Protein AF-A0A2S9FEX6-F1 (afdb_monomer_lite)

Secondary structure (DSSP, 8-state):
-GGGS-EEEEEGGGG-STT-EEEEEETTEEEEEEE-TTS-EEEEES--TTT---S--SEES----EE-TTT--EE-TTS-EEE-TTGGGGSS--GGG----EEEEEEETTEEEEES-TTPPPHHHHHTTHHHHTGGG-GGG-----------SS-HHHHHHHHT-STTHHHH-HHHHTTB-SSS--EEE-SS-EEE---BSS--TT-SSPPPHHHHHHHHHHHHGGGGTPPTTPPP-TTTS-TT--HHHHHHHHHHHHHHTTT--

Structure (mmCIF, N/CA/C/O backbone):
data_AF-A0A2S9FEX6-F1
#
_entry.id   AF-A0A2S9FEX6-F1
#
loop_
_atom_site.group_PDB
_atom_site.id
_atom_site.type_symbol
_atom_site.label_atom_id
_atom_site.label_alt_id
_atom_site.label_comp_id
_atom_site.label_asym_id
_atom_site.label_entity_id
_atom_site.label_seq_id
_atom_site.pdbx_PDB_ins_code
_atom_site.Cartn_x
_atom_site.Cartn_y
_atom_site.Cartn_z
_atom_site.occupancy
_atom_site.B_iso_or_equiv
_atom_site.auth_seq_id
_atom_site.auth_comp_id
_atom_site.auth_asym_id
_atom_site.auth_atom_id
_atom_site.pdbx_PDB_model_num
ATOM 1 N N . MET A 1 1 ? -17.720 -0.597 -5.257 1.00 88.81 1 MET A N 1
ATOM 2 C CA . MET A 1 1 ? -16.650 -1.585 -5.486 1.00 88.81 1 MET A CA 1
ATOM 3 C C . MET A 1 1 ? -15.722 -1.603 -4.282 1.00 88.81 1 MET A C 1
ATOM 5 O O . MET A 1 1 ? -15.792 -2.573 -3.550 1.00 88.81 1 MET A O 1
ATOM 9 N N . TRP A 1 2 ? -15.035 -0.496 -3.988 1.00 93.81 2 TRP A N 1
ATOM 10 C CA . TRP A 1 2 ? -14.064 -0.323 -2.894 1.00 93.81 2 TRP A CA 1
ATOM 11 C C . TRP A 1 2 ? -14.289 -1.090 -1.583 1.00 93.81 2 TRP A C 1
ATOM 13 O O . TRP A 1 2 ? -13.379 -1.792 -1.168 1.00 93.81 2 TRP A O 1
ATOM 23 N N . PRO A 1 3 ? -15.464 -1.058 -0.926 1.00 95.38 3 PRO A N 1
ATOM 24 C CA . PRO A 1 3 ? -15.625 -1.779 0.337 1.00 95.38 3 PRO A CA 1
ATOM 25 C C . PRO A 1 3 ? -15.621 -3.313 0.209 1.00 95.38 3 PRO A C 1
ATOM 27 O O . PRO A 1 3 ? -15.727 -3.972 1.229 1.00 95.38 3 PRO A O 1
ATOM 30 N N . ARG A 1 4 ? -15.572 -3.879 -1.004 1.00 96.19 4 ARG A N 1
ATOM 31 C CA . ARG A 1 4 ? -15.679 -5.326 -1.267 1.00 96.19 4 ARG A CA 1
ATOM 32 C C . ARG A 1 4 ? -14.505 -5.897 -2.064 1.00 96.19 4 ARG A C 1
ATOM 34 O O . ARG A 1 4 ? -14.630 -6.974 -2.635 1.00 96.19 4 ARG A O 1
ATOM 41 N N . VAL A 1 5 ? -13.398 -5.168 -2.165 1.00 96.75 5 VAL A N 1
ATOM 42 C CA . VAL A 1 5 ? -12.172 -5.638 -2.824 1.00 96.75 5 VAL A CA 1
ATOM 43 C C . VAL A 1 5 ? -10.987 -5.405 -1.899 1.00 96.75 5 VAL A C 1
ATOM 45 O O . VAL A 1 5 ? -10.999 -4.459 -1.106 1.00 96.75 5 VAL A O 1
ATOM 48 N N . TRP A 1 6 ? -9.976 -6.264 -1.997 1.00 98.25 6 TRP A N 1
ATOM 49 C CA . TRP A 1 6 ? -8.726 -6.061 -1.277 1.00 98.25 6 TRP A CA 1
ATOM 50 C C . TRP A 1 6 ? -7.994 -4.847 -1.848 1.00 98.25 6 TRP A C 1
ATOM 52 O O . TRP A 1 6 ? -7.834 -4.714 -3.060 1.00 98.25 6 TRP A O 1
ATOM 62 N N . GLN A 1 7 ? -7.580 -3.942 -0.967 1.00 97.56 7 GLN A N 1
ATOM 63 C CA . GLN A 1 7 ? -6.891 -2.705 -1.326 1.00 97.56 7 GLN A CA 1
ATOM 64 C C . GLN A 1 7 ? -5.587 -2.606 -0.549 1.00 97.56 7 GLN A C 1
ATOM 66 O O . GLN A 1 7 ? -5.591 -2.813 0.664 1.00 97.56 7 GLN A O 1
ATOM 71 N N . VAL A 1 8 ? -4.496 -2.247 -1.228 1.00 97.06 8 VAL A N 1
ATOM 72 C CA . VAL A 1 8 ? -3.230 -1.912 -0.566 1.00 97.06 8 VAL A CA 1
ATOM 73 C C . VAL A 1 8 ? -3.446 -0.652 0.271 1.00 97.06 8 VAL A C 1
ATOM 75 O O . VAL A 1 8 ? -3.777 0.407 -0.263 1.00 97.06 8 VAL A O 1
ATOM 78 N N . ALA A 1 9 ? -3.291 -0.781 1.586 1.00 97.19 9 ALA A N 1
ATOM 79 C CA . ALA A 1 9 ? -3.472 0.303 2.540 1.00 97.19 9 ALA A CA 1
ATOM 80 C C . ALA A 1 9 ? -2.164 1.047 2.814 1.00 97.19 9 ALA A C 1
ATOM 82 O O . ALA A 1 9 ? -2.121 2.274 2.769 1.00 97.19 9 ALA A O 1
ATOM 83 N N . CYS A 1 10 ? -1.111 0.291 3.115 1.00 96.44 10 CYS A N 1
ATOM 84 C CA . CYS A 1 10 ? 0.219 0.786 3.444 1.00 96.44 10 CYS A CA 1
ATOM 85 C C . CYS A 1 10 ? 1.240 -0.354 3.312 1.00 96.44 10 CYS A C 1
ATOM 87 O O . CYS A 1 10 ? 0.911 -1.456 2.866 1.00 96.44 10 CYS A O 1
ATOM 89 N N . THR A 1 11 ? 2.485 -0.101 3.713 1.00 96.12 11 THR A N 1
ATOM 90 C CA . THR A 1 11 ? 3.475 -1.166 3.915 1.00 96.12 11 THR A CA 1
ATOM 91 C C . THR A 1 11 ? 3.573 -1.551 5.385 1.00 96.12 11 THR A C 1
ATOM 93 O O . THR A 1 11 ? 3.238 -0.757 6.265 1.00 96.12 11 THR A O 1
ATOM 96 N N . VAL A 1 12 ? 4.106 -2.740 5.667 1.00 96.25 12 VAL A N 1
ATOM 97 C CA . VAL A 1 12 ? 4.362 -3.204 7.041 1.00 96.25 12 VAL A CA 1
ATOM 98 C C . VAL A 1 12 ? 5.275 -2.257 7.830 1.00 96.25 12 VAL A C 1
ATOM 100 O O . VAL A 1 12 ? 5.179 -2.221 9.050 1.00 96.25 12 VAL A O 1
ATOM 103 N N . ASP A 1 13 ? 6.102 -1.451 7.152 1.00 93.94 13 ASP A N 1
ATOM 104 C CA . ASP A 1 13 ? 6.970 -0.442 7.780 1.00 93.94 13 ASP A CA 1
ATOM 105 C C . ASP A 1 13 ? 6.170 0.649 8.510 1.00 93.94 13 ASP A C 1
ATOM 107 O O . ASP A 1 13 ? 6.647 1.218 9.484 1.00 93.94 13 ASP A O 1
ATOM 111 N N . HIS A 1 14 ? 4.940 0.927 8.066 1.00 95.31 14 HIS A N 1
ATOM 112 C CA . HIS A 1 14 ? 4.065 1.920 8.695 1.00 95.31 14 HIS A CA 1
ATOM 113 C C . HIS A 1 14 ? 3.418 1.416 9.996 1.00 95.31 14 HIS A C 1
ATOM 115 O O . HIS A 1 14 ? 2.823 2.205 10.726 1.00 95.31 14 HIS A O 1
ATOM 121 N N . VAL A 1 15 ? 3.466 0.103 10.243 1.00 97.06 15 VAL A N 1
ATOM 122 C CA . VAL A 1 15 ? 2.789 -0.599 11.347 1.00 97.06 15 VAL A CA 1
ATOM 123 C C . VAL A 1 15 ? 3.690 -1.694 11.929 1.00 97.06 15 VAL A C 1
ATOM 125 O O . VAL A 1 15 ? 3.240 -2.823 12.173 1.00 97.06 15 VAL A O 1
ATOM 128 N N . ALA A 1 16 ? 4.976 -1.367 12.079 1.00 96.25 16 ALA A N 1
ATOM 129 C CA . ALA A 1 16 ? 6.029 -2.306 12.441 1.00 96.25 16 ALA A CA 1
ATOM 130 C C . ALA A 1 16 ? 5.995 -2.652 13.935 1.00 96.25 16 ALA A C 1
ATOM 132 O O . ALA A 1 16 ? 6.044 -3.829 14.292 1.00 96.25 16 ALA A O 1
ATOM 133 N N . GLU A 1 17 ? 5.844 -1.643 14.793 1.00 98.12 17 GLU A N 1
ATOM 134 C CA . GLU A 1 17 ? 5.915 -1.782 16.245 1.00 98.12 17 GLU A CA 1
ATOM 135 C C . GLU A 1 17 ? 4.537 -1.631 16.906 1.00 98.12 17 GLU A C 1
ATOM 137 O O . GLU A 1 17 ? 3.662 -0.934 16.386 1.00 98.12 17 GLU A O 1
ATOM 142 N N . PRO A 1 18 ? 4.301 -2.254 18.075 1.00 98.44 18 PRO A N 1
ATOM 143 C CA . PRO A 1 18 ? 3.080 -2.049 18.847 1.00 98.44 18 PRO A CA 1
ATOM 144 C C . PRO A 1 18 ? 2.708 -0.577 19.056 1.00 98.44 18 PRO A C 1
ATOM 146 O O . PRO A 1 18 ? 3.510 0.236 19.522 1.00 98.44 18 PRO A O 1
ATOM 149 N N . GLY A 1 19 ? 1.455 -0.243 18.745 1.00 98.12 19 GLY A N 1
ATOM 150 C CA . GLY A 1 19 ? 0.933 1.120 18.798 1.00 98.12 19 GLY A CA 1
ATOM 151 C C . GLY A 1 19 ? 1.192 1.954 17.541 1.00 98.12 19 GLY A C 1
ATOM 152 O O . GLY A 1 19 ? 0.674 3.073 17.453 1.00 98.12 19 GLY A O 1
ATOM 153 N N . ASP A 1 20 ? 1.952 1.447 16.570 1.00 98.44 20 ASP A N 1
ATOM 154 C CA . ASP A 1 20 ? 2.009 2.044 15.240 1.00 98.44 20 ASP A CA 1
ATOM 155 C C . ASP A 1 20 ? 0.663 1.891 14.539 1.00 98.44 20 ASP A C 1
ATOM 157 O O . ASP A 1 20 ? 0.022 0.833 14.587 1.00 98.44 20 ASP A O 1
ATOM 161 N N . HIS A 1 21 ? 0.225 2.966 13.889 1.00 98.38 21 HIS A N 1
ATOM 162 C CA . HIS A 1 21 ? -1.028 2.983 13.160 1.00 98.38 21 HIS A CA 1
ATOM 163 C C . HIS A 1 21 ? -0.965 3.822 11.893 1.00 98.38 21 HIS A C 1
ATOM 165 O O . HIS A 1 21 ? -0.215 4.794 11.784 1.00 98.38 21 HIS A O 1
ATOM 171 N N . PHE A 1 22 ? -1.842 3.461 10.965 1.00 98.19 22 PHE A N 1
ATOM 172 C CA . PHE A 1 22 ? -1.993 4.096 9.671 1.00 98.19 22 PHE A CA 1
ATOM 173 C C . PHE A 1 22 ? -3.479 4.284 9.351 1.00 98.19 22 PHE A C 1
ATOM 175 O O . PHE A 1 22 ? -4.270 3.341 9.438 1.00 98.19 22 PHE A O 1
ATOM 182 N N . GLU A 1 23 ? -3.871 5.497 8.966 1.00 98.12 23 GLU A N 1
ATOM 183 C CA . GLU A 1 23 ? -5.196 5.781 8.415 1.00 98.12 23 GLU A CA 1
ATOM 184 C C . GLU A 1 23 ? -5.200 5.564 6.897 1.00 98.12 23 GLU A C 1
ATOM 186 O O . GLU A 1 23 ? -4.659 6.364 6.135 1.00 98.12 23 GLU A O 1
ATOM 191 N N . TYR A 1 24 ? -5.894 4.523 6.443 1.00 97.69 24 TYR A N 1
ATOM 192 C CA . TYR A 1 24 ? -6.206 4.332 5.031 1.00 97.69 24 TYR A CA 1
ATOM 193 C C . TYR A 1 24 ? -7.520 5.024 4.663 1.00 97.69 24 TYR A C 1
ATOM 195 O O . TYR A 1 24 ? -8.530 4.872 5.357 1.00 97.69 24 TYR A O 1
ATOM 203 N N . ARG A 1 25 ? -7.535 5.755 3.542 1.00 96.00 25 ARG A N 1
ATOM 204 C CA . ARG A 1 25 ? -8.723 6.461 3.042 1.00 96.00 25 ARG A CA 1
ATOM 205 C C . ARG A 1 25 ? -9.020 6.086 1.597 1.00 96.00 25 ARG A C 1
ATOM 207 O O . ARG A 1 25 ? -8.146 6.153 0.742 1.00 96.00 25 ARG A O 1
ATOM 214 N N . CYS A 1 26 ? -10.282 5.773 1.319 1.00 93.81 26 CYS A N 1
ATOM 215 C CA . CYS A 1 26 ? -10.780 5.537 -0.034 1.00 93.81 26 CYS A CA 1
ATOM 216 C C . CYS A 1 26 ? -12.165 6.172 -0.180 1.00 93.81 26 CYS A C 1
ATOM 218 O O . CYS A 1 26 ? -13.159 5.680 0.361 1.00 93.81 26 CYS A O 1
ATOM 220 N N . GLY A 1 27 ? -12.231 7.312 -0.873 1.00 91.31 27 GLY A N 1
ATOM 221 C CA . GLY A 1 27 ? -13.449 8.117 -0.960 1.00 91.31 27 GLY A CA 1
ATOM 222 C C . GLY A 1 27 ? -14.006 8.453 0.437 1.00 91.31 27 GLY A C 1
ATOM 223 O O . GLY A 1 27 ? -13.300 9.078 1.229 1.00 91.31 27 GLY A O 1
ATOM 224 N N . PRO A 1 28 ? -15.251 8.057 0.771 1.00 93.25 28 PRO A N 1
ATOM 225 C CA . PRO A 1 28 ? -15.851 8.335 2.077 1.00 93.25 28 PRO A CA 1
ATOM 226 C C . PRO A 1 28 ? -15.401 7.376 3.194 1.00 93.25 28 PRO A C 1
ATOM 228 O O . PRO A 1 28 ? -15.784 7.572 4.346 1.00 93.25 28 PRO A O 1
ATOM 231 N N . TYR A 1 29 ? -14.650 6.318 2.876 1.00 95.69 29 TYR A N 1
ATOM 232 C CA . TYR A 1 29 ? -14.249 5.298 3.842 1.00 95.69 29 TYR A CA 1
ATOM 233 C C . TYR A 1 29 ? -12.912 5.661 4.496 1.00 95.69 29 TYR A C 1
ATOM 235 O O . TYR A 1 29 ? -11.972 6.050 3.805 1.00 95.69 29 TYR A O 1
ATOM 243 N N . SER A 1 30 ? -12.829 5.495 5.819 1.00 97.81 30 SER A N 1
ATOM 244 C CA . SER A 1 30 ? -11.593 5.608 6.603 1.00 97.81 30 SER A CA 1
ATOM 245 C C . SER A 1 30 ? -11.412 4.340 7.439 1.00 97.81 30 SER A C 1
ATOM 247 O O . SER A 1 30 ? -12.323 3.925 8.166 1.00 97.81 30 SER A O 1
ATOM 249 N N . VAL A 1 31 ? -10.250 3.707 7.299 1.00 98.56 31 VAL A N 1
ATOM 250 C CA . VAL A 1 31 ? -9.855 2.477 7.987 1.00 98.56 31 VAL A CA 1
ATOM 251 C C . VAL A 1 31 ? -8.619 2.776 8.819 1.00 98.56 31 VAL A C 1
ATOM 253 O O . VAL A 1 31 ? -7.638 3.314 8.318 1.00 98.56 31 VAL A O 1
ATOM 256 N N . LEU A 1 32 ? -8.674 2.421 10.095 1.00 98.75 32 LEU A N 1
ATOM 257 C CA . LEU A 1 32 ? -7.535 2.457 10.995 1.00 98.75 32 LEU A CA 1
ATOM 258 C C . LEU A 1 32 ? -6.863 1.089 10.963 1.00 98.75 32 LEU A C 1
ATOM 260 O O . LEU A 1 32 ? -7.479 0.119 11.393 1.00 98.75 32 LEU A O 1
ATOM 264 N N . VAL A 1 33 ? -5.623 1.026 10.495 1.00 98.81 33 VAL A N 1
ATOM 265 C CA . VAL A 1 33 ? -4.747 -0.143 10.627 1.00 98.81 33 VAL A CA 1
ATOM 266 C C . VAL A 1 33 ? -3.837 0.092 11.827 1.00 98.81 33 VAL A C 1
ATOM 268 O O . VAL A 1 33 ? -3.267 1.173 11.941 1.00 98.81 33 VAL A O 1
ATOM 271 N N . VAL A 1 34 ? -3.708 -0.877 12.731 1.00 98.75 34 VAL A N 1
ATOM 272 C CA . VAL A 1 34 ? -2.933 -0.730 13.971 1.00 98.75 34 VAL A CA 1
ATOM 273 C C . VAL A 1 34 ? -2.245 -2.032 14.369 1.00 98.75 34 VAL A C 1
ATOM 275 O O . VAL A 1 34 ? -2.810 -3.120 14.229 1.00 98.75 34 VAL A O 1
ATOM 278 N N . ARG A 1 35 ? -1.022 -1.915 14.891 1.00 98.75 35 ARG A N 1
ATOM 279 C CA . ARG A 1 35 ? -0.290 -3.007 15.537 1.00 98.75 35 ARG A CA 1
ATOM 280 C C . ARG A 1 35 ? -0.667 -3.071 17.016 1.00 98.75 35 ARG A C 1
ATOM 282 O O . ARG A 1 35 ? -0.467 -2.099 17.744 1.00 98.75 35 ARG A O 1
ATOM 289 N N . GLY A 1 36 ? -1.229 -4.189 17.467 1.00 98.25 36 GLY A N 1
ATOM 290 C CA . GLY A 1 36 ? -1.574 -4.386 18.876 1.00 98.25 36 GLY A CA 1
ATOM 291 C C . GLY A 1 36 ? -0.352 -4.574 19.779 1.00 98.25 36 GLY A C 1
ATOM 292 O O . GLY A 1 36 ? 0.745 -4.860 19.304 1.00 98.25 36 GLY A O 1
ATOM 293 N N . ASP A 1 37 ? -0.560 -4.471 21.096 1.00 96.19 37 ASP A N 1
ATOM 294 C CA . ASP A 1 37 ? 0.467 -4.767 22.114 1.00 96.19 37 ASP A CA 1
ATOM 295 C C . ASP A 1 37 ? 0.948 -6.231 22.077 1.00 96.19 37 ASP A C 1
ATOM 297 O O . ASP A 1 37 ? 2.045 -6.544 22.530 1.00 96.19 37 ASP A O 1
ATOM 301 N N . ASP A 1 38 ? 0.134 -7.123 21.516 1.00 97.50 38 ASP A N 1
ATOM 302 C CA . ASP A 1 38 ? 0.442 -8.532 21.258 1.00 97.50 38 ASP A CA 1
ATOM 303 C C . ASP A 1 38 ? 1.170 -8.774 19.926 1.00 97.50 38 ASP A C 1
ATOM 305 O O . ASP A 1 38 ? 1.465 -9.916 19.581 1.00 97.50 38 ASP A O 1
ATOM 309 N N . GLY A 1 39 ? 1.460 -7.715 19.168 1.00 97.06 39 GLY A N 1
ATOM 310 C CA . GLY A 1 39 ? 2.092 -7.799 17.855 1.00 97.06 39 GLY A CA 1
ATOM 311 C C . GLY A 1 39 ? 1.138 -8.179 16.718 1.00 97.06 39 GLY A C 1
ATOM 312 O O . GLY A 1 39 ? 1.559 -8.187 15.559 1.00 97.06 39 GLY A O 1
ATOM 313 N N . GLU A 1 40 ? -0.147 -8.435 16.982 1.00 98.19 40 GLU A N 1
ATOM 314 C CA . GLU A 1 40 ? -1.110 -8.751 15.923 1.00 98.19 40 GLU A CA 1
ATOM 315 C C . GLU A 1 40 ? -1.496 -7.500 15.122 1.00 98.19 40 GLU A C 1
ATOM 317 O O . GLU A 1 40 ? -1.654 -6.402 15.668 1.00 98.19 40 GLU A O 1
ATOM 322 N N . LEU A 1 41 ? -1.665 -7.667 13.806 1.00 98.56 41 LEU A N 1
ATOM 323 C CA . LEU A 1 41 ? -2.156 -6.608 12.926 1.00 98.56 41 LEU A CA 1
ATOM 324 C C . LEU A 1 41 ? -3.674 -6.593 12.973 1.00 98.56 41 LEU A C 1
ATOM 326 O O . LEU A 1 41 ? -4.304 -7.634 12.800 1.00 98.56 41 LEU A O 1
ATOM 330 N N . ARG A 1 42 ? -4.267 -5.418 13.158 1.00 98.62 42 ARG A N 1
ATOM 331 C CA . ARG A 1 42 ? -5.721 -5.258 13.162 1.00 98.62 42 ARG A CA 1
ATOM 332 C C . ARG A 1 42 ? -6.132 -4.077 12.310 1.00 98.62 42 ARG A C 1
ATOM 334 O O . ARG A 1 42 ? -5.385 -3.110 12.176 1.00 98.62 42 ARG A O 1
ATOM 341 N N . ALA A 1 43 ? -7.341 -4.150 11.766 1.00 98.75 43 ALA A N 1
ATOM 342 C CA . ALA A 1 43 ? -7.966 -3.025 11.101 1.00 98.75 43 ALA A CA 1
ATOM 343 C C . ALA A 1 43 ? -9.399 -2.819 11.590 1.00 98.75 43 ALA A C 1
ATOM 345 O O . ALA A 1 43 ? -10.139 -3.767 11.859 1.00 98.75 43 ALA A O 1
ATOM 346 N N . PHE A 1 44 ? -9.799 -1.555 11.676 1.00 98.75 44 PHE A N 1
ATOM 347 C CA . PHE A 1 44 ? -11.133 -1.147 12.094 1.00 98.75 44 PHE A CA 1
ATOM 348 C C . PHE A 1 44 ? -11.656 -0.044 11.187 1.00 98.75 44 PHE A C 1
ATOM 350 O O . PHE A 1 44 ? -10.889 0.773 10.679 1.00 98.75 44 PHE A O 1
ATOM 357 N N . GLN A 1 45 ? -12.975 0.067 11.049 1.00 98.38 45 GLN A N 1
ATOM 358 C CA . GLN A 1 45 ? -13.549 1.322 10.575 1.00 98.38 45 GLN A CA 1
ATOM 359 C C . GLN A 1 45 ? -13.147 2.425 11.560 1.00 98.38 45 GLN A C 1
ATOM 361 O O . GLN A 1 45 ? -13.361 2.290 12.768 1.00 98.38 45 GLN A O 1
ATOM 366 N N . ASN A 1 46 ? -12.562 3.514 11.061 1.00 98.44 46 ASN A N 1
ATOM 367 C CA . ASN A 1 46 ? -12.012 4.596 11.878 1.00 98.44 46 ASN A CA 1
ATOM 368 C C . ASN A 1 46 ? -13.122 5.532 12.385 1.00 98.44 46 ASN A C 1
ATOM 370 O O . ASN A 1 46 ? 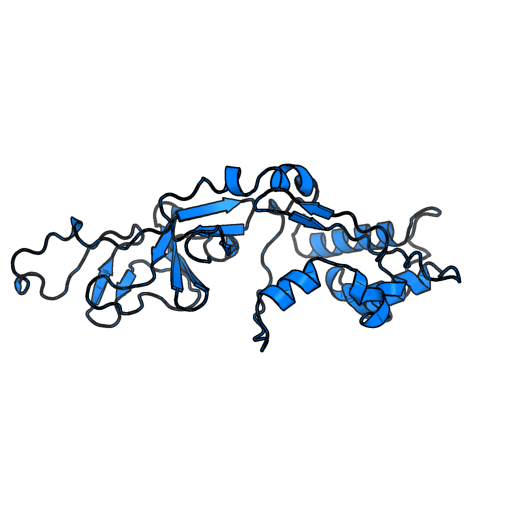-13.198 6.716 12.052 1.00 98.44 46 ASN A O 1
ATOM 374 N N . VAL A 1 47 ? -14.046 4.956 13.151 1.00 98.12 47 VAL A N 1
ATOM 375 C CA . VAL A 1 47 ? -15.301 5.580 13.546 1.00 98.12 47 VAL A CA 1
ATOM 376 C C . VAL A 1 47 ? -15.660 5.193 14.976 1.00 98.12 47 VAL A C 1
ATOM 378 O O . VAL A 1 47 ? -15.800 4.028 15.346 1.00 98.12 47 VAL A O 1
ATOM 381 N N . CYS A 1 48 ? -15.838 6.204 15.816 1.00 98.56 48 CYS A N 1
ATOM 382 C CA . CYS A 1 48 ? -16.288 6.033 17.184 1.00 98.56 48 CYS A CA 1
ATOM 383 C C . CYS A 1 48 ? -17.714 5.465 17.211 1.00 98.56 48 CYS A C 1
ATOM 385 O O . CYS A 1 48 ? -18.641 6.073 16.671 1.00 98.56 48 CYS A O 1
ATOM 387 N N . ARG A 1 49 ? -17.925 4.366 17.948 1.00 98.00 49 ARG A N 1
ATOM 388 C CA . ARG A 1 49 ? -19.246 3.720 18.086 1.00 98.00 49 ARG A CA 1
ATOM 389 C C . ARG A 1 49 ? -20.304 4.559 18.810 1.00 98.00 49 ARG A C 1
ATOM 391 O O . ARG A 1 49 ? -21.466 4.177 18.803 1.00 98.00 49 ARG A O 1
ATOM 398 N N . HIS A 1 50 ? -19.925 5.676 19.437 1.00 97.12 50 HIS A N 1
ATOM 399 C CA . HIS A 1 50 ? -20.874 6.558 20.123 1.00 97.12 50 HIS A CA 1
ATOM 400 C C . HIS A 1 50 ? -21.626 7.472 19.145 1.00 97.12 50 HIS A C 1
ATOM 402 O O . HIS A 1 50 ? -22.848 7.415 19.066 1.00 97.12 50 HIS A O 1
ATOM 408 N N . ARG A 1 51 ? -20.909 8.349 18.428 1.00 97.38 51 ARG A N 1
ATOM 409 C CA . ARG A 1 51 ? -21.504 9.359 17.524 1.00 97.38 51 ARG A CA 1
ATOM 410 C C . ARG A 1 51 ? -20.711 9.573 16.234 1.00 97.38 51 ARG A C 1
ATOM 412 O O . ARG A 1 51 ? -20.796 10.634 15.630 1.00 97.38 51 ARG A O 1
ATOM 419 N N . GLY A 1 52 ? -19.902 8.597 15.836 1.00 97.25 52 GLY A N 1
ATOM 420 C CA . GLY A 1 52 ? -19.270 8.603 14.520 1.00 97.25 52 GLY A CA 1
ATOM 421 C C . GLY A 1 52 ? -18.033 9.490 14.359 1.00 97.25 52 GLY A C 1
ATOM 422 O O . GLY A 1 52 ? -17.567 9.659 13.242 1.00 97.25 52 GLY A O 1
ATOM 423 N N . ASN A 1 53 ? -17.482 10.059 15.437 1.00 98.06 53 ASN A N 1
ATOM 424 C CA . ASN A 1 53 ? -16.241 10.836 15.346 1.00 98.06 53 ASN A CA 1
ATOM 425 C C . ASN A 1 53 ? -15.063 9.946 14.923 1.00 98.06 53 ASN A C 1
ATOM 427 O O . ASN A 1 53 ? -14.946 8.828 15.425 1.00 98.06 53 ASN A O 1
ATOM 431 N N . THR A 1 54 ? -14.163 10.462 14.092 1.00 97.69 54 THR A N 1
ATOM 432 C CA . THR A 1 54 ? -12.882 9.815 13.769 1.00 97.69 54 THR A CA 1
ATOM 433 C C . THR A 1 54 ? -12.069 9.538 15.041 1.00 97.69 54 THR A C 1
ATOM 435 O O . THR A 1 54 ? -12.113 10.331 15.990 1.00 97.69 54 THR A O 1
ATOM 438 N N . LEU A 1 55 ? -11.365 8.403 15.099 1.00 97.94 55 LEU A N 1
ATOM 439 C CA . LEU A 1 55 ? -10.544 8.029 16.259 1.00 97.94 55 LEU A CA 1
ATOM 440 C C . LEU A 1 55 ? -9.101 8.511 16.102 1.00 97.94 55 LEU A C 1
ATOM 442 O O . LEU A 1 55 ? -8.585 9.165 17.005 1.00 97.94 55 LEU A O 1
ATOM 446 N N . CYS A 1 56 ? -8.491 8.233 14.952 1.00 96.88 56 CYS A N 1
ATOM 447 C CA . CYS A 1 56 ? -7.104 8.577 14.635 1.00 96.88 56 CYS A CA 1
ATOM 448 C C . CYS A 1 56 ? -7.029 9.235 13.253 1.00 96.88 56 CYS A C 1
ATOM 450 O O . CYS A 1 56 ? -7.892 8.991 12.413 1.00 96.88 56 CYS A O 1
ATOM 452 N N . SER A 1 57 ? -6.024 10.066 12.994 1.00 95.06 57 SER A N 1
ATOM 453 C CA . SER A 1 57 ? -5.846 10.689 11.677 1.00 95.06 57 SER A CA 1
ATOM 454 C C . SER A 1 57 ? -4.401 10.595 11.221 1.00 95.06 57 SER A C 1
ATOM 456 O O . SER A 1 57 ? -3.495 10.867 12.007 1.00 95.06 57 SER A O 1
ATOM 458 N N . GLY A 1 58 ? -4.207 10.249 9.950 1.00 94.81 58 GLY A N 1
ATOM 459 C CA . GLY A 1 58 ? -2.886 10.045 9.361 1.00 94.81 58 GLY A CA 1
ATOM 460 C C . GLY A 1 58 ? -2.141 8.836 9.935 1.00 94.81 58 GLY A C 1
ATOM 461 O O . GLY A 1 58 ? -2.743 7.817 10.272 1.00 94.81 58 GLY A O 1
ATOM 462 N N . THR A 1 59 ? -0.820 8.967 10.022 1.00 95.25 59 THR A N 1
ATOM 463 C CA . THR A 1 59 ? 0.107 7.913 10.455 1.00 95.25 59 THR A CA 1
ATOM 464 C C . THR A 1 59 ? 0.873 8.389 11.676 1.00 95.25 59 THR A C 1
ATOM 466 O O . THR A 1 59 ? 1.397 9.505 11.677 1.00 95.25 59 THR A O 1
ATOM 469 N N . ALA A 1 60 ? 0.957 7.557 12.710 1.00 95.44 60 ALA A N 1
ATOM 470 C CA . ALA A 1 60 ? 1.746 7.858 13.899 1.00 95.44 60 ALA A CA 1
ATOM 471 C C . ALA A 1 60 ? 2.086 6.592 14.699 1.00 95.44 60 ALA A C 1
ATOM 473 O O . ALA A 1 60 ? 1.509 5.524 14.497 1.00 95.44 60 ALA A O 1
ATOM 474 N N . SER A 1 61 ? 3.006 6.746 15.647 1.00 96.69 61 SER A N 1
ATOM 475 C CA . SER A 1 61 ? 3.540 5.665 16.478 1.00 96.69 61 SER A CA 1
ATOM 476 C C . SER A 1 61 ? 3.165 5.808 17.949 1.00 96.69 61 SER A C 1
ATOM 478 O O . SER A 1 61 ? 2.861 6.903 18.431 1.00 96.69 61 SER A O 1
ATOM 480 N N . GLY A 1 62 ? 3.246 4.697 18.684 1.00 95.00 62 GLY A N 1
ATOM 481 C CA . GLY A 1 62 ? 3.175 4.689 20.147 1.00 95.00 62 GLY A CA 1
ATOM 482 C C . GLY A 1 62 ? 1.780 4.880 20.746 1.00 95.00 62 GLY A C 1
ATOM 483 O O . GLY A 1 62 ? 1.671 5.283 21.909 1.00 95.00 62 GLY A O 1
ATOM 484 N N . LEU A 1 63 ? 0.707 4.593 19.998 1.00 96.19 63 LEU A N 1
ATOM 485 C CA . LEU A 1 63 ? -0.627 4.503 20.592 1.00 96.19 63 LEU A CA 1
ATOM 486 C C . LEU A 1 63 ? -0.651 3.433 21.689 1.00 96.19 63 LEU A C 1
ATOM 488 O O . LEU A 1 63 ? -0.089 2.354 21.548 1.00 96.19 63 LEU A O 1
ATOM 492 N N . ARG A 1 64 ? -1.344 3.736 22.788 1.00 96.81 64 ARG A N 1
ATOM 493 C CA . ARG A 1 64 ? -1.631 2.782 23.878 1.00 96.81 64 ARG A CA 1
ATOM 494 C C . ARG A 1 64 ? -3.116 2.460 23.996 1.00 96.81 64 ARG A C 1
ATOM 496 O O . ARG A 1 64 ? -3.501 1.449 24.564 1.00 96.81 64 ARG A O 1
ATOM 503 N N . GLU A 1 65 ? -3.955 3.358 23.495 1.00 97.88 65 GLU A N 1
ATOM 504 C CA . GLU A 1 65 ? -5.404 3.238 23.505 1.00 97.88 65 GLU A CA 1
ATOM 505 C C . GLU A 1 65 ? -5.995 4.062 22.358 1.00 97.88 65 GLU A C 1
ATOM 507 O O . GLU A 1 65 ? -5.420 5.062 21.922 1.00 97.88 65 GLU A O 1
ATOM 512 N N . LEU A 1 66 ? -7.178 3.672 21.900 1.00 98.38 66 LEU A N 1
ATOM 513 C CA . LEU A 1 66 ? -7.945 4.375 20.881 1.00 98.38 66 LEU A CA 1
ATOM 514 C C . LEU A 1 66 ? -8.986 5.246 21.575 1.00 98.38 66 LEU A C 1
ATOM 516 O O . LEU A 1 66 ? -10.112 4.822 21.840 1.00 98.38 66 LEU A O 1
ATOM 520 N N . LYS A 1 67 ? -8.601 6.473 21.923 1.00 98.25 67 LYS A N 1
ATOM 521 C CA . LYS A 1 67 ? -9.464 7.414 22.643 1.00 98.25 67 LYS A CA 1
ATOM 522 C C . LYS A 1 67 ? -10.123 8.405 21.690 1.00 98.25 67 LYS A C 1
ATOM 524 O O . LYS A 1 67 ? -9.467 9.246 21.089 1.00 98.25 67 LYS A O 1
ATOM 529 N N . CYS A 1 68 ? -11.450 8.379 21.634 1.00 98.56 68 CYS A N 1
ATOM 530 C CA . CYS A 1 68 ? -12.229 9.324 20.844 1.00 98.56 68 CYS A CA 1
ATOM 531 C C . CYS A 1 68 ? -12.086 10.759 21.375 1.00 98.56 68 CYS A C 1
ATOM 533 O O . CYS A 1 68 ? -12.460 11.047 22.518 1.00 98.56 68 CYS A O 1
ATOM 535 N N . GLY A 1 69 ? -11.638 11.676 20.513 1.00 97.44 69 GLY A N 1
ATOM 536 C CA . GLY A 1 69 ? -11.468 13.097 20.835 1.00 97.44 69 GLY A CA 1
ATOM 537 C C . GLY A 1 69 ? -12.763 13.850 21.162 1.00 97.44 69 GLY A C 1
ATOM 538 O O . GLY A 1 69 ? -12.700 14.926 21.744 1.00 97.44 69 GLY A O 1
ATOM 539 N N . TYR A 1 70 ? -13.939 13.293 20.845 1.00 98.12 70 TYR A N 1
ATOM 540 C CA . TYR A 1 70 ? -15.211 13.965 21.119 1.00 98.12 70 TYR A CA 1
ATOM 541 C C . TYR A 1 70 ? -15.665 13.797 22.579 1.00 98.12 70 TYR A C 1
ATOM 543 O O . TYR A 1 70 ? -15.799 14.768 23.315 1.00 98.12 70 TYR A O 1
ATOM 551 N N . HIS A 1 71 ? -15.904 12.557 23.014 1.00 98.06 71 HIS A N 1
ATOM 552 C CA . HIS A 1 71 ? -16.458 12.273 24.347 1.00 98.06 71 HIS A CA 1
ATOM 553 C C . HIS A 1 71 ? -15.559 11.376 25.199 1.00 98.06 71 HIS A C 1
ATOM 555 O O . HIS A 1 71 ? -15.996 10.929 26.253 1.00 98.06 71 HIS A O 1
ATOM 561 N N . GLY A 1 72 ? -14.340 11.059 24.752 1.00 98.06 72 GLY A N 1
ATOM 562 C CA . GLY A 1 72 ? -13.377 10.271 25.524 1.00 98.06 72 GLY A CA 1
ATOM 563 C C . GLY A 1 72 ? -13.772 8.813 25.763 1.00 98.06 72 GLY A C 1
ATOM 564 O O . GLY A 1 72 ? -13.313 8.236 26.749 1.00 98.06 72 GLY A O 1
ATOM 565 N N . TRP A 1 73 ? -14.638 8.245 24.915 1.00 98.56 73 TRP A N 1
ATOM 566 C CA . TRP A 1 73 ? -14.803 6.792 24.836 1.00 98.56 73 TRP A CA 1
ATOM 567 C C . TRP A 1 73 ? -13.490 6.185 24.352 1.00 98.56 73 TRP A C 1
ATOM 569 O O . TRP A 1 73 ? -12.900 6.708 23.405 1.00 98.56 73 TRP A O 1
ATOM 579 N N . THR A 1 74 ? -13.048 5.120 25.006 1.00 98.75 74 THR A N 1
ATOM 580 C CA . THR A 1 74 ? -11.727 4.540 24.781 1.00 98.75 74 THR A CA 1
ATOM 581 C C . THR A 1 74 ? -11.840 3.048 24.529 1.00 98.75 74 THR A C 1
ATOM 583 O O . THR A 1 74 ? -12.405 2.326 25.358 1.00 98.75 74 THR A O 1
ATOM 586 N N . TRP A 1 75 ? -11.248 2.605 23.427 1.00 98.75 75 TRP A N 1
ATOM 587 C CA . TRP A 1 75 ? -11.000 1.202 23.116 1.00 98.75 75 TRP A CA 1
ATOM 588 C C . TRP A 1 75 ? -9.524 0.871 23.347 1.00 98.75 75 TRP A C 1
ATOM 590 O O . TRP A 1 75 ? -8.679 1.766 23.293 1.00 98.75 75 TRP A O 1
ATOM 600 N N . ASP A 1 76 ? -9.206 -0.389 23.623 1.00 98.50 76 ASP A N 1
ATOM 601 C CA . ASP A 1 76 ? -7.820 -0.854 23.509 1.00 98.50 76 ASP A CA 1
ATOM 602 C C . ASP A 1 76 ? -7.433 -1.065 22.031 1.00 98.50 76 ASP A C 1
ATOM 604 O O . ASP A 1 76 ? -8.247 -0.863 21.125 1.00 98.50 76 ASP A O 1
ATOM 608 N N . LEU A 1 77 ? -6.184 -1.467 21.774 1.00 98.50 77 LEU A N 1
ATOM 609 C CA . LEU A 1 77 ? -5.693 -1.713 20.412 1.00 98.50 77 LEU A CA 1
ATOM 610 C C . LEU A 1 77 ? -6.273 -2.993 19.775 1.00 98.50 77 LEU A C 1
ATOM 612 O O . LEU A 1 77 ? -6.147 -3.181 18.567 1.00 98.50 77 LEU A O 1
ATOM 616 N N . SER A 1 78 ? -6.946 -3.846 20.559 1.00 98.25 78 SER A N 1
ATOM 617 C CA . SER A 1 78 ? -7.736 -4.975 20.045 1.00 98.25 78 SER A CA 1
ATOM 618 C C . SER A 1 78 ? -9.135 -4.553 19.573 1.00 98.25 78 SER A C 1
ATOM 620 O O . SER A 1 78 ? -9.848 -5.339 18.951 1.00 98.25 78 SER A O 1
ATOM 622 N N . GLY A 1 79 ? -9.521 -3.297 19.825 1.00 98.31 79 GLY A N 1
ATOM 623 C CA . GLY A 1 79 ? -10.824 -2.748 19.472 1.00 98.31 79 GLY A CA 1
ATOM 624 C C . GLY A 1 79 ? -11.909 -3.024 20.512 1.00 98.31 79 GLY A C 1
ATOM 625 O O . GLY A 1 79 ? -13.083 -2.771 20.239 1.00 98.31 79 GLY A O 1
ATOM 626 N N . GLU A 1 80 ? -11.566 -3.501 21.710 1.00 98.50 80 GLU A N 1
ATOM 627 C CA . GLU A 1 80 ? -12.528 -3.726 22.789 1.00 98.50 80 GLU A CA 1
ATOM 628 C C . GLU A 1 80 ? -12.762 -2.433 23.582 1.00 98.50 80 GLU A C 1
ATOM 630 O O . GLU A 1 80 ? -11.824 -1.733 23.964 1.00 98.50 80 GLU A O 1
ATOM 635 N N . LEU A 1 81 ? -14.025 -2.096 23.860 1.00 98.56 81 LEU A N 1
ATOM 636 C CA . LEU A 1 81 ? -14.369 -0.881 24.597 1.00 98.56 81 LEU A CA 1
ATOM 637 C C . LEU A 1 81 ? -13.969 -1.015 26.074 1.00 98.56 81 LEU A C 1
ATOM 639 O O . LEU A 1 81 ? -14.566 -1.789 26.821 1.00 98.56 81 LEU A O 1
ATOM 643 N N . LYS A 1 82 ? -13.012 -0.202 26.532 1.00 98.19 82 LYS A N 1
ATOM 644 C CA . LYS A 1 82 ? -12.500 -0.244 27.915 1.00 98.19 82 LYS 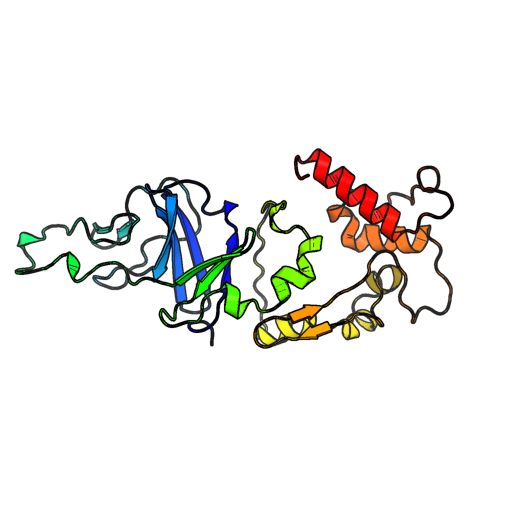A CA 1
ATOM 645 C C . LYS A 1 82 ? -13.062 0.846 28.807 1.00 98.19 82 LYS A C 1
ATOM 647 O O . LYS A 1 82 ? -13.263 0.626 30.003 1.00 98.19 82 LYS A O 1
ATOM 652 N N . ARG A 1 83 ? -13.345 2.032 28.260 1.00 97.94 83 ARG A N 1
ATOM 653 C CA . ARG A 1 83 ? -13.770 3.175 29.077 1.00 97.94 83 ARG A CA 1
ATOM 654 C C . ARG A 1 83 ? -14.852 4.008 28.411 1.00 97.94 83 ARG A C 1
ATOM 656 O O . ARG A 1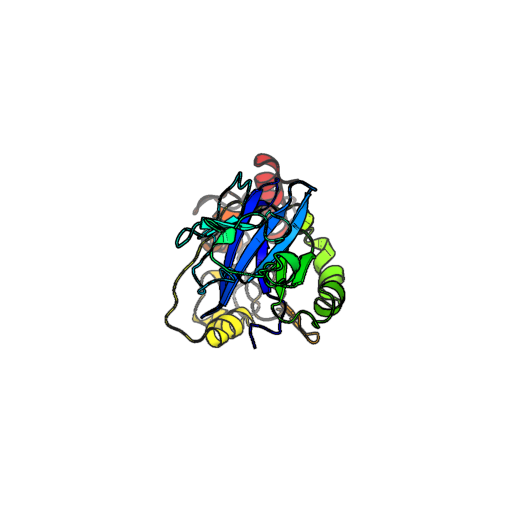 83 ? -14.718 4.442 27.274 1.00 97.94 83 ARG A O 1
ATOM 663 N N . VAL A 1 84 ? -15.882 4.315 29.195 1.00 98.00 84 VAL A N 1
ATOM 664 C CA . VAL A 1 84 ? -16.919 5.302 28.876 1.00 98.00 84 VAL A CA 1
ATOM 665 C C . VAL A 1 84 ? -16.950 6.327 30.011 1.00 98.00 84 VAL A C 1
ATOM 667 O O . VAL A 1 84 ? -17.224 5.954 31.159 1.00 98.00 84 VAL A O 1
ATOM 670 N N . PRO A 1 85 ? -16.646 7.611 29.753 1.00 97.31 85 PRO A N 1
ATOM 671 C CA . PRO A 1 85 ? -16.777 8.656 30.763 1.00 97.31 85 PRO A CA 1
ATOM 672 C C . PRO A 1 85 ? -18.190 8.712 31.329 1.00 97.31 85 PRO A C 1
ATOM 674 O O . PRO A 1 85 ? -19.164 8.624 30.588 1.00 97.31 85 PRO A O 1
ATOM 677 N N . ASN A 1 86 ? -18.301 8.846 32.651 1.00 94.75 86 ASN A N 1
ATOM 678 C CA . ASN A 1 86 ? -19.582 8.878 33.358 1.00 94.75 86 ASN A CA 1
ATOM 679 C C . ASN A 1 86 ? -20.522 7.704 33.007 1.00 94.75 86 ASN A C 1
ATOM 681 O O . ASN A 1 86 ? -21.738 7.871 33.028 1.00 94.75 86 ASN A O 1
ATOM 685 N N . ARG A 1 87 ? -19.980 6.499 32.743 1.00 93.56 87 ARG A N 1
ATOM 686 C CA . ARG A 1 87 ? -20.746 5.288 32.364 1.00 93.56 87 ARG A CA 1
ATOM 687 C C . ARG A 1 87 ? -21.986 5.032 33.226 1.00 93.56 87 ARG A C 1
ATOM 689 O O . ARG A 1 87 ? -23.014 4.635 32.695 1.00 93.56 87 ARG A O 1
ATOM 696 N N . LYS A 1 88 ? -21.915 5.290 34.538 1.00 91.06 88 LYS A N 1
ATOM 697 C CA . LYS A 1 88 ? -23.048 5.121 35.471 1.00 91.06 88 LYS A CA 1
ATOM 698 C C . LYS A 1 88 ? -24.293 5.939 35.080 1.00 91.06 88 LYS A C 1
ATOM 700 O O . LYS A 1 88 ? -25.389 5.574 35.481 1.00 91.06 88 LYS A O 1
ATOM 705 N N . GLY A 1 89 ? -24.134 7.013 34.303 1.00 91.38 89 GLY A N 1
ATOM 706 C CA . GLY A 1 89 ? -25.236 7.822 33.777 1.00 91.38 89 GLY A CA 1
ATOM 707 C C . GLY A 1 89 ? -25.947 7.230 32.552 1.00 91.38 89 GLY A C 1
ATOM 708 O O . GLY A 1 89 ? -27.004 7.728 32.191 1.00 91.38 89 GLY A O 1
ATOM 709 N N . PHE A 1 90 ? -25.408 6.176 31.925 1.00 86.38 90 PHE A N 1
ATOM 710 C CA . PHE A 1 90 ? -25.951 5.565 30.700 1.00 86.38 90 PHE A CA 1
ATOM 711 C C . PHE A 1 90 ? -26.886 4.365 30.953 1.00 86.38 90 PHE A C 1
ATOM 713 O O . PHE A 1 90 ? -27.229 3.648 30.018 1.00 86.38 90 PHE A O 1
ATOM 720 N N . GLY A 1 91 ? -27.312 4.121 32.198 1.00 87.75 91 GLY A N 1
ATOM 721 C CA . GLY A 1 91 ? -28.089 2.925 32.537 1.00 87.75 91 GLY A CA 1
ATOM 722 C C . GLY A 1 91 ? -27.305 1.636 32.254 1.00 87.75 91 GLY A C 1
ATOM 723 O O . GLY A 1 91 ? -26.096 1.570 32.497 1.00 87.75 91 GLY A O 1
ATOM 724 N N . THR A 1 92 ? -27.982 0.605 31.742 1.00 90.69 92 THR A N 1
ATOM 725 C CA . THR A 1 92 ? -27.327 -0.642 31.324 1.00 90.69 92 THR A CA 1
ATOM 726 C C . THR A 1 92 ? -26.626 -0.442 29.982 1.00 90.69 92 THR A C 1
ATOM 728 O O . THR A 1 92 ? -27.267 -0.418 28.938 1.00 90.69 92 THR A O 1
ATOM 731 N N . LEU A 1 93 ? -25.297 -0.333 30.020 1.00 92.31 93 LEU A N 1
ATOM 732 C CA . LEU A 1 93 ? -24.431 -0.274 28.842 1.00 92.31 93 LEU A CA 1
ATOM 733 C C . LEU A 1 93 ? -23.429 -1.437 28.887 1.00 92.31 93 LEU A C 1
ATOM 735 O O . LEU A 1 93 ? -22.402 -1.317 29.577 1.00 92.31 93 LEU A O 1
ATOM 739 N N . PRO A 1 94 ? -23.710 -2.572 28.224 1.00 93.62 94 PRO A N 1
ATOM 740 C CA . PRO A 1 94 ? -22.742 -3.650 28.070 1.00 93.62 94 PRO A CA 1
ATOM 741 C C . PRO A 1 94 ? -21.620 -3.186 27.134 1.00 93.62 94 PRO A C 1
ATOM 743 O O . PRO A 1 94 ? -21.853 -2.822 25.987 1.00 93.62 94 PRO A O 1
ATOM 746 N N . MET A 1 95 ? -20.387 -3.142 27.639 1.00 95.06 95 MET A N 1
ATOM 747 C CA . MET A 1 95 ? -19.242 -2.631 26.864 1.00 95.06 95 MET A CA 1
ATOM 748 C C . MET A 1 95 ? -18.890 -3.572 25.705 1.00 95.06 95 MET A C 1
ATOM 750 O O . MET A 1 95 ? -18.468 -3.116 24.646 1.00 95.06 95 MET A O 1
ATOM 754 N N . SER A 1 96 ? -19.142 -4.868 25.906 1.00 96.81 96 SER A N 1
ATOM 755 C CA . SER A 1 96 ? -18.993 -5.944 24.923 1.00 96.81 96 SER A CA 1
ATOM 756 C C . SER A 1 96 ? -19.830 -5.753 23.660 1.00 96.81 96 SER A C 1
ATOM 758 O O . SER A 1 96 ? -19.496 -6.329 22.633 1.00 96.81 96 SER A O 1
ATOM 760 N N . ASP A 1 97 ? -20.894 -4.950 23.715 1.00 96.00 97 ASP A N 1
ATOM 761 C CA . ASP A 1 97 ? -21.808 -4.753 22.583 1.00 96.00 97 ASP A CA 1
ATOM 762 C C . ASP A 1 97 ? -21.325 -3.633 21.646 1.00 96.00 97 ASP A C 1
ATOM 764 O O . ASP A 1 97 ? -21.870 -3.426 20.559 1.00 96.00 97 ASP A O 1
ATOM 768 N N . LEU A 1 98 ? -20.299 -2.881 22.062 1.00 97.38 98 LEU A N 1
ATOM 769 C CA . LEU A 1 98 ? -19.783 -1.715 21.346 1.00 97.38 98 LEU A CA 1
ATOM 770 C C . LEU A 1 98 ? -18.264 -1.787 21.077 1.00 97.38 98 LEU A C 1
ATOM 772 O O . LEU A 1 98 ? -17.582 -0.770 21.263 1.00 97.38 98 LEU A O 1
ATOM 776 N N . PRO A 1 99 ? -17.708 -2.925 20.603 1.00 98.25 99 PRO A N 1
ATOM 777 C CA . PRO A 1 99 ? -16.332 -2.961 20.115 1.00 98.25 99 PRO A CA 1
ATOM 778 C C . PRO A 1 99 ? -16.205 -2.107 18.847 1.00 98.25 99 PRO A C 1
ATOM 780 O O . PRO A 1 99 ? -17.205 -1.703 18.246 1.00 98.25 99 PRO A O 1
ATOM 783 N N . LEU A 1 100 ? -14.992 -1.828 18.395 1.00 98.62 100 LEU A N 1
ATOM 784 C CA . LEU A 1 100 ? -14.802 -1.254 17.066 1.00 98.62 100 LEU A CA 1
ATOM 785 C C . LEU A 1 100 ? -15.307 -2.215 15.982 1.00 98.62 100 LEU A C 1
ATOM 787 O O . LEU A 1 100 ? -15.381 -3.427 16.176 1.00 98.62 100 LEU A O 1
ATOM 791 N N . ILE A 1 101 ? -15.724 -1.658 14.844 1.00 98.12 101 ILE A N 1
ATOM 792 C CA . ILE A 1 101 ? -16.178 -2.464 13.707 1.00 98.12 101 ILE A CA 1
ATOM 793 C C . ILE A 1 101 ? -14.929 -2.954 12.982 1.00 98.12 101 ILE A C 1
ATOM 795 O O . ILE A 1 101 ? -14.204 -2.136 12.416 1.00 98.12 101 ILE A O 1
ATOM 799 N N . ALA A 1 102 ? -14.679 -4.260 13.032 1.00 98.06 102 ALA A N 1
ATOM 800 C CA . ALA A 1 102 ? -13.532 -4.883 12.385 1.00 98.06 102 ALA A CA 1
ATOM 801 C C . ALA A 1 102 ? -13.578 -4.732 10.855 1.00 98.06 102 ALA A C 1
ATOM 803 O O . ALA A 1 102 ? -14.648 -4.658 10.246 1.00 98.06 102 ALA A O 1
ATOM 804 N N . VAL A 1 103 ? -12.393 -4.688 10.259 1.00 98.62 103 VAL A N 1
ATOM 805 C CA . VAL A 1 103 ? -12.126 -4.701 8.819 1.00 98.62 103 VAL A CA 1
ATOM 806 C C . VAL A 1 103 ? -11.126 -5.831 8.580 1.00 98.62 103 VAL A C 1
ATOM 808 O O . VAL A 1 103 ? -10.216 -6.014 9.390 1.00 98.62 103 VAL A O 1
ATOM 811 N N . ASN A 1 104 ? -11.288 -6.597 7.500 1.00 98.56 104 ASN A N 1
ATOM 812 C CA . ASN A 1 104 ? -10.319 -7.636 7.164 1.00 98.56 104 ASN A CA 1
ATOM 813 C C . ASN A 1 104 ? -8.974 -6.978 6.847 1.00 98.56 104 ASN A C 1
ATOM 815 O O . ASN A 1 104 ? -8.929 -5.990 6.112 1.00 98.56 104 ASN A O 1
ATOM 819 N N . VAL A 1 105 ? -7.897 -7.523 7.404 1.00 98.81 105 VAL A N 1
ATOM 820 C CA . VAL A 1 105 ? -6.524 -7.085 7.156 1.00 98.81 105 VAL A CA 1
ATOM 821 C C . VAL A 1 105 ? -5.646 -8.306 6.969 1.00 98.81 105 VAL A C 1
ATOM 823 O O . VAL A 1 105 ? -5.797 -9.286 7.694 1.00 98.81 105 VAL A O 1
ATOM 826 N N . ASP A 1 106 ? -4.759 -8.247 5.989 1.00 98.62 106 ASP A N 1
ATOM 827 C CA . ASP A 1 106 ? -3.801 -9.312 5.718 1.00 98.62 106 ASP A CA 1
ATOM 828 C C . ASP A 1 106 ? -2.546 -8.722 5.061 1.00 98.62 106 ASP A C 1
ATOM 830 O O . ASP A 1 106 ? -2.533 -7.556 4.650 1.00 98.62 106 ASP A O 1
ATOM 834 N N . VAL A 1 107 ? -1.473 -9.501 5.008 1.00 98.44 107 VAL A N 1
ATOM 835 C CA . VAL A 1 107 ? -0.173 -9.071 4.495 1.00 98.44 107 VAL A CA 1
ATOM 836 C C . VAL A 1 107 ? 0.296 -10.036 3.422 1.00 98.44 107 VAL A C 1
ATOM 838 O O . VAL A 1 107 ? 0.366 -11.241 3.641 1.00 98.44 107 VAL A O 1
ATOM 841 N N . TRP A 1 108 ? 0.702 -9.486 2.282 1.00 97.81 108 TRP A N 1
ATOM 842 C CA . TRP A 1 108 ? 1.485 -10.214 1.293 1.00 97.81 108 TRP A CA 1
ATOM 843 C C . TRP A 1 108 ? 2.812 -9.492 1.085 1.00 97.81 108 TRP A C 1
ATOM 845 O O . TRP A 1 108 ? 2.840 -8.291 0.803 1.00 97.81 108 TRP A O 1
ATOM 855 N N . GLU A 1 109 ? 3.913 -10.222 1.276 1.00 95.75 109 GLU A N 1
ATOM 856 C CA . GLU A 1 109 ? 5.275 -9.682 1.316 1.00 95.75 109 GLU A CA 1
ATOM 857 C C . GLU A 1 109 ? 5.396 -8.560 2.360 1.00 95.75 109 GLU A C 1
ATOM 859 O O . GLU A 1 109 ? 5.436 -8.809 3.565 1.00 95.75 109 GLU A O 1
ATOM 864 N N . ARG A 1 110 ? 5.413 -7.303 1.910 1.00 95.00 110 ARG A N 1
ATOM 865 C CA . ARG A 1 110 ? 5.461 -6.107 2.762 1.00 95.00 110 ARG A CA 1
ATOM 866 C C . ARG A 1 110 ? 4.263 -5.194 2.598 1.00 95.00 110 ARG A C 1
ATOM 868 O O . ARG A 1 110 ? 4.254 -4.105 3.170 1.00 95.00 110 ARG A O 1
ATOM 875 N N . LEU A 1 111 ? 3.282 -5.601 1.808 1.00 97.31 111 LEU A N 1
ATOM 876 C CA . LEU A 1 111 ? 2.097 -4.821 1.506 1.00 97.31 111 LEU A CA 1
ATOM 877 C C . LEU A 1 111 ? 0.983 -5.239 2.460 1.00 97.31 111 LEU A C 1
ATOM 879 O O . LEU A 1 111 ? 0.640 -6.416 2.558 1.00 97.31 111 LEU A O 1
ATOM 883 N N . VAL A 1 112 ? 0.427 -4.263 3.170 1.00 98.44 112 VAL A N 1
ATOM 884 C CA . VAL A 1 112 ? -0.730 -4.457 4.040 1.00 98.44 112 VAL A CA 1
ATOM 885 C C . VAL A 1 112 ? -1.981 -4.185 3.226 1.00 98.44 112 VAL A C 1
ATOM 887 O O . VAL A 1 112 ? -2.149 -3.086 2.692 1.00 98.44 112 VAL A O 1
ATOM 890 N N . PHE A 1 113 ? -2.875 -5.164 3.160 1.00 98.75 113 PHE A N 1
ATOM 891 C CA . PHE A 1 113 ? -4.148 -5.048 2.468 1.00 98.75 113 PHE A CA 1
ATOM 892 C C . PHE A 1 113 ? -5.301 -4.941 3.455 1.00 98.75 113 PHE A C 1
ATOM 894 O O . PHE A 1 113 ? -5.272 -5.543 4.525 1.00 98.75 113 PHE A O 1
ATOM 901 N N . VAL A 1 114 ? -6.346 -4.209 3.069 1.00 98.75 114 VAL A N 1
ATOM 902 C CA . VAL A 1 114 ? -7.603 -4.126 3.819 1.00 98.75 114 VAL A CA 1
ATOM 903 C C . VAL A 1 114 ? -8.807 -4.431 2.937 1.00 98.75 114 VAL A C 1
ATOM 905 O O . VAL A 1 114 ? -8.812 -4.123 1.743 1.00 98.75 114 VAL A O 1
ATOM 908 N N . ASN A 1 115 ? -9.855 -4.995 3.536 1.00 98.56 115 ASN A N 1
ATOM 909 C CA . ASN A 1 115 ? -11.151 -5.193 2.892 1.00 98.56 115 ASN A CA 1
ATOM 910 C C . ASN A 1 115 ? -12.287 -4.974 3.903 1.00 98.56 115 ASN A C 1
ATOM 912 O O . ASN A 1 115 ? -12.318 -5.589 4.969 1.00 98.56 115 ASN A O 1
ATOM 916 N N . LEU A 1 116 ? -13.216 -4.065 3.593 1.00 97.69 116 LEU A N 1
ATOM 917 C CA . LEU A 1 116 ? -14.320 -3.723 4.501 1.00 97.69 116 LEU A CA 1
ATOM 918 C C . LEU A 1 116 ? -15.412 -4.803 4.530 1.00 97.69 116 LEU A C 1
ATOM 920 O O . LEU A 1 116 ? -16.246 -4.787 5.436 1.00 97.69 116 LEU A O 1
ATOM 924 N N . ASP A 1 117 ? -15.425 -5.720 3.564 1.00 97.19 117 ASP A N 1
ATOM 925 C CA . ASP A 1 117 ? -16.301 -6.882 3.568 1.00 97.19 117 ASP A CA 1
ATOM 926 C C . ASP A 1 117 ? -15.676 -7.991 4.413 1.00 97.19 117 ASP A C 1
ATOM 928 O O . ASP A 1 117 ? -14.743 -8.670 3.985 1.00 97.19 117 ASP A O 1
ATOM 932 N N . THR A 1 118 ? -16.211 -8.197 5.618 1.00 95.50 118 THR A N 1
ATOM 933 C CA . THR A 1 118 ? -15.725 -9.233 6.540 1.00 95.50 118 THR A CA 1
ATOM 934 C C . THR A 1 118 ? -16.007 -10.655 6.051 1.00 95.50 118 THR A C 1
ATOM 936 O O . THR A 1 118 ? -15.502 -11.600 6.645 1.00 95.50 118 THR A O 1
ATOM 939 N N . ASN A 1 119 ? -16.789 -10.825 4.977 1.00 97.19 119 ASN A N 1
ATOM 940 C CA . ASN A 1 119 ? -17.016 -12.115 4.319 1.00 97.19 119 ASN A CA 1
ATOM 941 C C . ASN A 1 119 ? -16.200 -12.272 3.026 1.00 97.19 119 ASN A C 1
ATOM 943 O O . ASN A 1 119 ? -16.457 -13.200 2.257 1.00 97.19 119 ASN A O 1
ATOM 947 N N . ALA A 1 120 ? -15.262 -11.360 2.748 1.00 97.62 120 ALA A N 1
ATOM 948 C CA . ALA A 1 120 ? -14.385 -11.473 1.592 1.00 97.62 120 ALA A CA 1
ATOM 949 C C . ALA A 1 120 ? -13.575 -12.776 1.624 1.00 97.62 120 ALA A C 1
ATOM 951 O O . ALA A 1 120 ? -13.249 -13.300 2.691 1.00 97.62 120 ALA A O 1
ATOM 952 N N . MET A 1 121 ? -13.208 -13.264 0.438 1.00 97.69 121 MET A N 1
ATOM 953 C CA . MET A 1 121 ? -12.235 -14.348 0.325 1.00 97.69 121 MET A CA 1
ATOM 954 C C . MET A 1 121 ? -10.886 -13.947 0.949 1.00 97.69 121 MET A C 1
ATOM 956 O O . MET A 1 121 ? -10.559 -12.753 0.950 1.00 97.69 121 MET A O 1
ATOM 960 N N . PRO A 1 122 ? -10.099 -14.913 1.452 1.00 98.38 122 PRO A N 1
ATOM 961 C CA . PRO A 1 122 ? -8.738 -14.668 1.928 1.00 98.38 122 PRO A CA 1
ATOM 962 C C . PRO A 1 122 ? -7.879 -13.913 0.904 1.00 98.38 122 PRO A C 1
ATOM 964 O O . PRO A 1 122 ? -8.065 -14.073 -0.304 1.00 98.38 122 PRO A O 1
ATOM 967 N N . LEU A 1 123 ? -6.915 -13.110 1.372 1.00 98.56 123 LEU A N 1
ATOM 968 C CA . LEU A 1 123 ? -6.024 -12.357 0.480 1.00 98.56 123 LEU A CA 1
ATOM 969 C C . LEU A 1 123 ? -5.229 -13.293 -0.439 1.00 98.56 123 LEU A C 1
ATOM 971 O O . LEU A 1 123 ? -5.103 -13.007 -1.624 1.00 98.56 123 LEU A O 1
ATOM 975 N N . ALA A 1 124 ? -4.739 -14.418 0.087 1.00 98.00 124 ALA A N 1
ATOM 976 C CA . ALA A 1 124 ? -3.990 -15.402 -0.695 1.00 98.00 124 ALA A CA 1
ATOM 977 C C . ALA A 1 124 ? -4.776 -15.904 -1.921 1.00 98.00 124 ALA A C 1
ATOM 979 O O . ALA A 1 124 ? -4.212 -15.997 -3.006 1.00 98.00 124 ALA A O 1
ATOM 980 N N . ASP A 1 125 ? -6.083 -16.143 -1.770 1.00 98.12 125 ASP A N 1
ATOM 981 C CA . ASP A 1 125 ? -6.952 -16.571 -2.873 1.00 98.12 125 ASP A CA 1
ATOM 982 C C . ASP A 1 125 ? -7.229 -15.420 -3.852 1.00 98.12 125 ASP A C 1
ATOM 984 O O . ASP A 1 125 ? -7.301 -15.631 -5.059 1.00 98.12 125 ASP A O 1
ATOM 988 N N . TYR A 1 126 ? -7.366 -14.191 -3.340 1.00 98.12 126 TYR A N 1
ATOM 989 C CA . TYR A 1 126 ? -7.574 -12.997 -4.163 1.00 98.12 126 TYR A CA 1
ATOM 990 C C . TYR A 1 126 ? -6.358 -12.662 -5.032 1.00 98.12 126 TYR A C 1
ATOM 992 O O . TYR A 1 126 ? -6.521 -12.113 -6.116 1.00 98.12 126 TYR A O 1
ATOM 1000 N N . LEU A 1 127 ? -5.145 -12.954 -4.556 1.00 97.94 127 LEU A N 1
ATOM 1001 C CA . LEU A 1 127 ? -3.913 -12.676 -5.294 1.00 97.94 127 LEU A CA 1
ATOM 1002 C C . LEU A 1 127 ? -3.667 -13.658 -6.449 1.00 97.94 127 LEU A C 1
ATOM 1004 O O . LEU A 1 127 ? -2.940 -13.308 -7.379 1.00 97.94 127 LEU A O 1
ATOM 1008 N N . GLU A 1 128 ? -4.312 -14.826 -6.429 1.00 97.75 128 GLU A N 1
ATOM 1009 C CA . GLU A 1 128 ? -4.235 -15.839 -7.490 1.00 97.75 128 GLU A CA 1
ATOM 1010 C C . GLU A 1 128 ? -2.780 -16.282 -7.739 1.00 97.75 128 GLU A C 1
ATOM 1012 O O . GLU A 1 128 ? -2.045 -16.508 -6.776 1.00 97.75 128 GLU A O 1
ATOM 1017 N N . ASP A 1 129 ? -2.334 -16.426 -8.994 1.00 97.38 129 ASP A N 1
ATOM 1018 C CA . ASP A 1 129 ? -0.956 -16.863 -9.273 1.00 97.38 129 ASP A CA 1
ATOM 1019 C C . ASP A 1 129 ? 0.066 -15.717 -9.237 1.00 97.38 129 ASP A C 1
ATOM 1021 O O . ASP A 1 129 ? 1.269 -15.980 -9.330 1.00 97.38 129 ASP A O 1
ATOM 1025 N N . LEU A 1 130 ? -0.376 -14.460 -9.073 1.00 96.75 130 LEU A N 1
ATOM 1026 C CA . LEU A 1 130 ? 0.510 -13.292 -9.060 1.00 96.75 130 LEU A CA 1
ATOM 1027 C C . LEU A 1 130 ? 1.704 -13.486 -8.103 1.00 96.75 130 LEU A C 1
ATOM 1029 O O . LEU A 1 130 ? 2.831 -13.266 -8.546 1.00 96.75 130 LEU A O 1
ATOM 1033 N N . PRO A 1 131 ? 1.532 -13.946 -6.841 1.00 96.88 131 PRO A N 1
ATOM 1034 C CA . PRO A 1 131 ? 2.652 -14.130 -5.921 1.00 96.88 131 PRO A CA 1
ATOM 1035 C C . PRO A 1 131 ? 3.730 -15.084 -6.429 1.00 96.88 131 PRO A C 1
ATOM 1037 O O . PRO A 1 131 ? 4.915 -14.825 -6.235 1.00 96.88 131 PRO A O 1
ATOM 1040 N N . ALA A 1 132 ? 3.331 -16.183 -7.072 1.00 96.62 132 ALA A N 1
ATOM 1041 C CA . ALA A 1 132 ? 4.271 -17.165 -7.598 1.00 96.62 132 ALA A CA 1
ATOM 1042 C C . ALA A 1 132 ? 4.990 -16.630 -8.843 1.00 96.62 132 ALA A C 1
ATOM 1044 O O . ALA A 1 132 ? 6.198 -16.814 -8.992 1.00 96.62 132 ALA A O 1
ATOM 1045 N N . ASP A 1 133 ? 4.252 -15.943 -9.711 1.00 95.69 133 ASP A N 1
ATOM 1046 C CA . ASP A 1 133 ? 4.744 -15.425 -10.982 1.00 95.69 133 ASP A CA 1
ATOM 1047 C C . ASP A 1 133 ? 5.749 -14.267 -10.811 1.00 95.69 133 ASP A C 1
ATOM 1049 O O . ASP A 1 133 ? 6.732 -14.191 -11.550 1.00 95.69 133 ASP A O 1
ATOM 1053 N N . ILE A 1 134 ? 5.581 -13.420 -9.785 1.00 94.56 134 ILE A N 1
ATOM 1054 C CA . ILE A 1 134 ? 6.515 -12.318 -9.485 1.00 94.56 134 ILE A CA 1
ATOM 1055 C C . ILE A 1 134 ? 7.469 -12.592 -8.316 1.00 94.56 134 ILE A C 1
ATOM 1057 O O . ILE A 1 134 ? 8.141 -11.676 -7.843 1.00 94.56 134 ILE A O 1
ATOM 1061 N N . ALA A 1 135 ? 7.579 -13.837 -7.844 1.00 94.88 135 ALA A N 1
ATOM 1062 C CA . ALA A 1 135 ? 8.443 -14.184 -6.707 1.00 94.88 135 ALA A CA 1
ATOM 1063 C C . ALA A 1 135 ? 9.914 -13.765 -6.917 1.00 94.88 135 ALA A C 1
ATOM 1065 O O . ALA A 1 135 ? 10.619 -13.413 -5.970 1.00 94.88 135 ALA A O 1
ATOM 1066 N N . TRP A 1 136 ? 10.375 -13.746 -8.171 1.00 90.94 136 TRP A N 1
ATOM 1067 C CA . TRP A 1 136 ? 11.713 -13.289 -8.554 1.00 90.94 136 TRP A CA 1
ATOM 1068 C C . TRP A 1 136 ? 11.966 -11.804 -8.251 1.00 90.94 136 TRP A C 1
ATOM 1070 O O . TRP A 1 136 ? 13.123 -11.413 -8.109 1.00 90.94 136 TRP A O 1
ATOM 1080 N N . CYS A 1 137 ? 10.915 -10.986 -8.116 1.00 89.00 137 CYS A N 1
ATOM 1081 C CA . CYS A 1 137 ? 11.033 -9.585 -7.720 1.00 89.00 137 CYS A CA 1
ATOM 1082 C C . CYS A 1 137 ? 11.434 -9.422 -6.251 1.00 89.00 137 CYS A C 1
ATOM 1084 O O . CYS A 1 137 ? 11.839 -8.328 -5.883 1.00 89.00 137 CYS A O 1
ATOM 1086 N N . ARG A 1 138 ? 11.306 -10.467 -5.414 1.00 89.12 138 ARG A N 1
ATOM 1087 C CA . ARG A 1 138 ? 11.687 -10.448 -3.991 1.00 89.12 138 ARG A CA 1
ATOM 1088 C C . ARG A 1 138 ? 11.125 -9.231 -3.234 1.00 89.12 138 ARG A C 1
ATOM 1090 O O . ARG A 1 138 ? 11.833 -8.569 -2.481 1.00 89.12 138 ARG A O 1
ATOM 1097 N N . LEU A 1 139 ? 9.837 -8.923 -3.429 1.00 89.44 139 LEU A N 1
ATOM 1098 C CA . LEU A 1 139 ? 9.186 -7.743 -2.828 1.00 89.44 139 LEU A CA 1
ATOM 1099 C C . LEU A 1 139 ? 9.343 -7.674 -1.294 1.00 89.44 139 LEU A C 1
ATOM 1101 O O . LEU A 1 139 ? 9.372 -6.579 -0.730 1.00 89.44 139 LEU A O 1
ATOM 1105 N N . GLY A 1 140 ? 9.495 -8.824 -0.630 1.00 89.88 140 GLY A N 1
ATOM 1106 C CA . GLY A 1 140 ? 9.803 -8.971 0.795 1.00 89.88 140 GLY A CA 1
ATOM 1107 C C . GLY A 1 140 ? 11.072 -8.260 1.278 1.00 89.88 140 GLY A C 1
ATOM 1108 O O . GLY A 1 140 ? 11.152 -7.874 2.453 1.00 89.88 140 GLY A O 1
ATOM 1109 N N . ASP A 1 141 ? 12.034 -8.035 0.382 1.00 86.31 141 ASP A N 1
ATOM 1110 C CA . ASP A 1 141 ? 13.344 -7.461 0.707 1.00 86.31 141 ASP A CA 1
ATOM 1111 C C . ASP A 1 141 ? 13.342 -5.928 0.657 1.00 86.31 141 ASP A C 1
ATOM 1113 O O . ASP A 1 141 ? 14.151 -5.270 1.314 1.00 86.31 141 ASP A O 1
ATOM 1117 N N . PHE A 1 142 ? 12.368 -5.331 -0.033 1.00 81.88 142 PHE A N 1
ATOM 1118 C CA . PHE A 1 142 ? 12.265 -3.881 -0.163 1.00 81.88 142 PHE A CA 1
ATOM 1119 C C . PHE A 1 142 ? 11.851 -3.216 1.157 1.00 81.88 142 PHE A C 1
ATOM 1121 O O . PHE A 1 142 ? 11.386 -3.847 2.104 1.00 81.88 142 PHE A O 1
ATOM 1128 N N . ARG A 1 143 ? 12.028 -1.902 1.262 1.00 82.25 143 ARG A N 1
ATOM 1129 C CA . ARG A 1 143 ? 11.521 -1.094 2.379 1.00 82.25 143 ARG A CA 1
ATOM 1130 C C . ARG A 1 143 ? 10.892 0.165 1.815 1.00 82.25 143 ARG A C 1
ATOM 1132 O O . ARG A 1 143 ? 11.412 0.742 0.861 1.00 82.25 143 ARG A O 1
ATOM 1139 N N . CYS A 1 144 ? 9.779 0.597 2.398 1.00 83.81 144 CYS A N 1
ATOM 1140 C CA . CYS A 1 144 ? 9.170 1.857 2.000 1.00 83.81 144 CYS A CA 1
ATOM 1141 C C . CYS A 1 144 ? 10.057 3.024 2.447 1.00 83.81 144 CYS A C 1
ATOM 1143 O O . CYS A 1 144 ? 10.096 3.364 3.626 1.00 83.81 144 CYS A O 1
ATOM 1145 N N . TYR A 1 145 ? 10.764 3.643 1.503 1.00 78.06 145 TYR A N 1
ATOM 1146 C CA . TYR A 1 145 ? 11.574 4.833 1.770 1.00 78.06 145 TYR A CA 1
ATOM 1147 C C . TYR A 1 145 ? 10.736 6.119 1.773 1.00 78.06 145 TYR A C 1
ATOM 1149 O O . TYR A 1 145 ? 10.960 7.011 2.589 1.00 78.06 145 TYR A O 1
ATOM 1157 N N . ALA A 1 146 ? 9.768 6.216 0.861 1.00 78.94 146 ALA A N 1
ATOM 1158 C CA . ALA A 1 146 ? 8.907 7.379 0.717 1.00 78.94 146 ALA A CA 1
ATOM 1159 C C . ALA A 1 146 ? 7.559 6.987 0.106 1.00 78.94 146 ALA A C 1
ATOM 1161 O O . ALA A 1 146 ? 7.487 6.112 -0.755 1.00 78.94 146 ALA A O 1
ATOM 1162 N N . THR A 1 147 ? 6.518 7.709 0.513 1.00 83.38 147 THR A N 1
ATOM 1163 C CA . THR A 1 147 ? 5.181 7.649 -0.082 1.00 83.38 147 THR A CA 1
ATOM 1164 C C . THR A 1 147 ? 4.846 9.032 -0.617 1.00 83.38 147 THR A C 1
ATOM 1166 O O . THR A 1 147 ? 5.008 10.029 0.087 1.00 83.38 147 THR A O 1
ATOM 1169 N N . MET A 1 148 ? 4.374 9.102 -1.859 1.00 87.44 148 MET A N 1
ATOM 1170 C CA . MET A 1 148 ? 3.932 10.344 -2.488 1.00 87.44 148 MET A CA 1
ATOM 1171 C C . MET A 1 148 ? 2.452 10.239 -2.836 1.00 87.44 148 MET A C 1
ATOM 1173 O O . MET A 1 148 ? 1.970 9.191 -3.256 1.00 87.44 148 MET A O 1
ATOM 1177 N N . THR A 1 149 ? 1.724 11.334 -2.656 1.00 89.25 149 THR A N 1
ATOM 1178 C CA . THR A 1 149 ? 0.313 11.439 -3.030 1.00 89.25 149 THR A CA 1
ATOM 1179 C C . THR A 1 149 ? 0.149 12.652 -3.923 1.00 89.25 149 THR A C 1
ATOM 1181 O O . THR A 1 149 ? 0.635 13.734 -3.595 1.00 89.25 149 THR A O 1
ATOM 1184 N N . ILE A 1 150 ? -0.505 12.449 -5.062 1.00 91.88 150 ILE A N 1
ATOM 1185 C CA . ILE A 1 150 ? -0.768 13.485 -6.054 1.00 91.88 150 ILE A CA 1
ATOM 1186 C C . ILE A 1 150 ? -2.260 13.445 -6.355 1.00 91.88 150 ILE A C 1
ATOM 1188 O O . ILE A 1 150 ? -2.785 12.404 -6.753 1.00 91.88 150 ILE A O 1
ATOM 1192 N N . ASP A 1 151 ? -2.927 14.579 -6.172 1.00 93.56 151 ASP A N 1
ATOM 1193 C CA . ASP A 1 151 ? -4.320 14.734 -6.570 1.00 93.56 151 ASP A CA 1
ATOM 1194 C C . ASP A 1 151 ? -4.390 14.960 -8.081 1.00 93.56 151 ASP A C 1
ATOM 1196 O O . ASP A 1 151 ? -3.783 15.887 -8.621 1.00 93.56 151 ASP A O 1
ATOM 1200 N N . VAL A 1 152 ? -5.142 14.100 -8.765 1.00 95.19 152 VAL A N 1
ATOM 1201 C CA . VAL A 1 152 ? -5.349 14.165 -10.213 1.00 95.19 152 VAL A CA 1
ATOM 1202 C C . VAL A 1 152 ? -6.836 14.355 -10.475 1.00 95.19 152 VAL A C 1
ATOM 1204 O O . VAL A 1 152 ? -7.652 13.539 -10.043 1.00 95.19 152 VAL A O 1
ATOM 1207 N N . ASP A 1 153 ? -7.194 15.415 -11.203 1.00 96.81 153 ASP A N 1
ATOM 1208 C CA . ASP A 1 153 ? -8.579 15.695 -11.601 1.00 96.81 153 ASP A CA 1
ATOM 1209 C C . ASP A 1 153 ? -9.003 14.803 -12.780 1.00 96.81 153 ASP A C 1
ATOM 1211 O O . ASP A 1 153 ? -9.169 15.236 -13.920 1.00 96.81 153 ASP A O 1
ATOM 1215 N N . ALA A 1 154 ? -9.091 13.503 -12.509 1.00 96.12 154 ALA A N 1
ATOM 1216 C CA . ALA A 1 154 ? -9.474 12.484 -13.469 1.00 96.12 154 ALA A CA 1
ATOM 1217 C C . ALA A 1 154 ? -10.248 11.357 -12.783 1.00 96.12 154 ALA A C 1
ATOM 1219 O O . ALA A 1 154 ? -10.200 11.153 -11.568 1.00 96.12 154 ALA A O 1
ATOM 1220 N N . ASN A 1 155 ? -10.960 10.564 -13.582 1.00 96.75 155 ASN A N 1
ATOM 1221 C CA . ASN A 1 155 ? -11.509 9.323 -13.067 1.00 96.75 155 ASN A CA 1
ATOM 1222 C C . ASN A 1 155 ? -10.370 8.334 -12.773 1.00 96.75 155 ASN A C 1
ATOM 1224 O O . ASN A 1 155 ? -9.512 8.130 -13.625 1.00 96.75 155 ASN A O 1
ATOM 1228 N N . TRP A 1 156 ? -10.410 7.652 -11.623 1.00 94.06 156 TRP A N 1
ATOM 1229 C CA . TRP A 1 156 ? -9.386 6.665 -11.245 1.00 94.06 156 TRP A CA 1
ATOM 1230 C C . TRP A 1 156 ? -9.144 5.590 -12.319 1.00 94.06 156 TRP A C 1
ATOM 1232 O O . TRP A 1 156 ? -8.014 5.141 -12.482 1.00 94.06 156 TRP A O 1
ATOM 1242 N N . LYS A 1 157 ? -10.187 5.212 -13.080 1.00 95.81 157 LYS A N 1
ATOM 1243 C CA . LYS A 1 157 ? -10.068 4.228 -14.165 1.00 95.81 157 LYS A CA 1
ATOM 1244 C C . LYS A 1 157 ? -9.166 4.721 -15.284 1.00 95.81 157 LYS A C 1
ATOM 1246 O O . LYS A 1 157 ? -8.392 3.943 -15.795 1.00 95.81 157 LYS A O 1
ATOM 1251 N N . THR A 1 158 ? -9.205 6.010 -15.613 1.00 95.81 158 THR A N 1
ATOM 1252 C CA . THR A 1 158 ? -8.340 6.586 -16.651 1.00 95.81 158 THR A CA 1
ATOM 1253 C C . THR A 1 158 ? -6.864 6.449 -16.285 1.00 95.81 158 THR A C 1
ATOM 1255 O O . THR A 1 158 ? -6.044 6.173 -17.151 1.00 95.81 158 THR A O 1
ATOM 1258 N N . ILE A 1 159 ? -6.536 6.603 -14.999 1.00 93.81 159 ILE A N 1
ATOM 1259 C CA . ILE A 1 159 ? -5.172 6.409 -14.499 1.00 93.81 159 ILE A CA 1
ATOM 1260 C C . ILE A 1 159 ? -4.813 4.921 -14.560 1.00 93.81 159 ILE A C 1
ATOM 1262 O O . ILE A 1 159 ? -3.784 4.569 -15.123 1.00 93.81 159 ILE A O 1
ATOM 1266 N N . ALA A 1 160 ? -5.675 4.046 -14.033 1.00 92.00 160 ALA A N 1
ATOM 1267 C CA . ALA A 1 160 ? -5.445 2.602 -14.055 1.00 92.00 160 ALA A CA 1
ATOM 1268 C C . ALA A 1 160 ? -5.281 2.049 -15.484 1.00 92.00 160 ALA A C 1
ATOM 1270 O O . ALA A 1 160 ? -4.362 1.273 -15.727 1.00 92.00 160 ALA A O 1
ATOM 1271 N N . ASP A 1 161 ? -6.121 2.490 -16.424 1.00 92.94 161 ASP A N 1
ATOM 1272 C CA . ASP A 1 161 ? -6.068 2.107 -17.837 1.00 92.94 161 ASP A CA 1
ATOM 1273 C C . ASP A 1 161 ? -4.736 2.542 -18.460 1.00 92.94 161 ASP A C 1
ATOM 1275 O O . ASP A 1 161 ? -4.078 1.723 -19.090 1.00 92.94 161 ASP A O 1
ATOM 1279 N N . GLY A 1 162 ? -4.290 3.783 -18.219 1.00 91.56 162 GLY A N 1
ATOM 1280 C CA . GLY A 1 162 ? -3.017 4.291 -18.748 1.00 91.56 162 GLY A CA 1
ATOM 1281 C C . GLY A 1 162 ? -1.774 3.582 -18.195 1.00 91.56 162 GLY A C 1
ATOM 1282 O O . GLY A 1 162 ? -0.769 3.473 -18.886 1.00 91.56 162 GLY A O 1
ATOM 1283 N N . PHE A 1 163 ? -1.832 3.048 -16.970 1.00 88.94 163 PHE A N 1
ATOM 1284 C CA . PHE A 1 163 ? -0.769 2.187 -16.425 1.00 88.94 163 PHE A CA 1
ATOM 1285 C C . PHE A 1 163 ? -0.870 0.725 -16.887 1.00 88.94 163 PHE A C 1
ATOM 1287 O O . PHE A 1 163 ? 0.047 -0.059 -16.645 1.00 88.94 163 PHE A O 1
ATOM 1294 N N . SER A 1 164 ? -1.969 0.353 -17.544 1.00 90.56 164 SER A N 1
ATOM 1295 C CA . SER A 1 164 ? -2.229 -1.007 -18.021 1.00 90.56 164 SER A CA 1
ATOM 1296 C C . SER A 1 164 ? -1.919 -1.179 -19.510 1.00 90.56 164 SER A C 1
ATOM 1298 O O . SER A 1 164 ? -2.345 -2.162 -20.108 1.00 90.56 164 SER A O 1
ATOM 1300 N N . GLU A 1 165 ? -1.189 -0.255 -20.138 1.00 90.88 165 GLU A N 1
ATOM 1301 C CA . GLU A 1 165 ? -0.743 -0.365 -21.529 1.00 90.88 165 GLU A CA 1
ATOM 1302 C C . GLU A 1 165 ? 0.544 0.429 -21.790 1.00 90.88 165 GLU A C 1
ATOM 1304 O O . GLU A 1 165 ? 0.934 1.297 -21.014 1.00 90.88 165 GLU A O 1
ATOM 1309 N N . THR A 1 166 ? 1.225 0.102 -22.889 1.00 92.19 166 THR A N 1
ATOM 1310 C CA . THR A 1 166 ? 2.441 0.782 -23.370 1.00 92.19 166 THR A CA 1
ATOM 1311 C C . THR A 1 166 ? 2.211 1.542 -24.676 1.00 92.19 166 THR A C 1
ATOM 1313 O O . THR A 1 166 ? 3.126 2.163 -25.209 1.00 92.19 166 THR A O 1
ATOM 1316 N N . TYR A 1 167 ? 0.997 1.514 -25.222 1.00 90.94 167 TYR A N 1
ATOM 1317 C CA . TYR A 1 167 ? 0.671 2.085 -26.524 1.00 90.94 167 TYR A CA 1
ATOM 1318 C C . TYR A 1 167 ? 0.870 3.605 -26.557 1.00 90.94 167 TYR A C 1
ATOM 1320 O O . TYR A 1 167 ? 1.350 4.148 -27.555 1.00 90.94 167 TYR A O 1
ATOM 1328 N N . HIS A 1 168 ? 0.577 4.302 -25.456 1.00 92.69 168 HIS A N 1
ATOM 1329 C CA . HIS A 1 168 ? 0.782 5.749 -25.371 1.00 92.69 168 HIS A CA 1
ATOM 1330 C C . HIS A 1 168 ? 2.263 6.163 -25.388 1.00 92.69 168 HIS A C 1
ATOM 1332 O O . HIS A 1 168 ? 2.565 7.301 -25.762 1.00 92.69 168 HIS A O 1
ATOM 1338 N N . ILE A 1 169 ? 3.189 5.263 -25.030 1.00 91.06 169 ILE A N 1
ATOM 1339 C CA . ILE A 1 169 ? 4.631 5.549 -24.926 1.00 91.06 169 ILE A CA 1
ATOM 1340 C C . ILE A 1 169 ? 5.181 6.047 -26.263 1.00 91.06 169 ILE A C 1
ATOM 1342 O O . ILE A 1 169 ? 5.933 7.018 -26.296 1.00 91.06 169 ILE A O 1
ATOM 1346 N N . GLN A 1 170 ? 4.704 5.472 -27.369 1.00 87.62 170 GLN A N 1
ATOM 1347 C CA . GLN A 1 170 ? 5.092 5.829 -28.740 1.00 87.62 170 GLN A CA 1
ATOM 1348 C C . GLN A 1 170 ? 4.865 7.304 -29.077 1.00 87.62 170 GLN A C 1
ATOM 1350 O O . GLN A 1 170 ? 5.525 7.851 -29.958 1.00 87.62 170 GLN A O 1
ATOM 1355 N N . THR A 1 171 ? 3.906 7.946 -28.410 1.00 88.50 171 THR A N 1
ATOM 1356 C CA . THR A 1 171 ? 3.527 9.335 -28.689 1.00 88.50 171 THR A CA 1
ATOM 1357 C C . THR A 1 171 ? 3.925 10.276 -27.559 1.00 88.50 171 THR A C 1
ATOM 1359 O O . THR A 1 171 ? 4.427 11.365 -27.826 1.00 88.50 171 THR A O 1
ATOM 1362 N N . LEU A 1 172 ? 3.676 9.885 -26.308 1.00 90.31 172 LEU A N 1
ATOM 1363 C CA . LEU A 1 172 ? 3.820 10.768 -25.150 1.00 90.31 172 LEU A CA 1
ATOM 1364 C C . LEU A 1 172 ? 5.206 10.714 -24.505 1.00 90.31 172 LEU A C 1
ATOM 1366 O O . LEU A 1 172 ? 5.578 11.687 -23.857 1.00 90.31 172 LEU A O 1
ATOM 1370 N N . HIS A 1 173 ? 5.955 9.622 -24.698 1.00 90.00 173 HIS A N 1
ATOM 1371 C CA . HIS A 1 173 ? 7.227 9.377 -24.014 1.00 90.00 173 HIS A CA 1
ATOM 1372 C C . HIS A 1 173 ? 8.369 9.066 -24.994 1.00 90.00 173 HIS A C 1
ATOM 1374 O O . HIS A 1 173 ? 8.929 7.962 -24.976 1.00 90.00 173 HIS A O 1
ATOM 1380 N N . PRO A 1 174 ? 8.752 10.020 -25.865 1.00 82.88 174 PRO A N 1
ATOM 1381 C CA . PRO A 1 174 ? 9.874 9.836 -26.786 1.00 82.88 174 PRO A CA 1
ATOM 1382 C C . PRO A 1 174 ? 11.193 9.500 -26.068 1.00 82.88 174 PRO A C 1
ATOM 1384 O O . PRO A 1 174 ? 12.046 8.817 -26.636 1.00 82.88 174 PRO A O 1
ATOM 1387 N N . GLU A 1 175 ? 11.359 9.947 -24.822 1.00 85.12 175 GLU A N 1
ATOM 1388 C CA . GLU A 1 175 ? 12.482 9.613 -23.949 1.00 85.12 175 GLU A CA 1
ATOM 1389 C C . GLU A 1 175 ? 12.511 8.129 -23.554 1.00 85.12 175 GLU A C 1
ATOM 1391 O O . GLU A 1 175 ? 13.576 7.513 -23.598 1.00 85.12 175 GLU A O 1
ATOM 1396 N N . LEU A 1 176 ? 11.353 7.524 -23.261 1.00 91.75 176 LEU A N 1
ATOM 1397 C CA . LEU A 1 176 ? 11.252 6.099 -22.925 1.00 91.75 176 LEU A CA 1
ATOM 1398 C C . LEU A 1 176 ? 11.388 5.212 -24.162 1.00 91.75 176 LEU A C 1
ATOM 1400 O O . LEU A 1 176 ? 11.965 4.135 -24.080 1.00 91.75 176 LEU A O 1
ATOM 1404 N N . HIS A 1 177 ? 10.947 5.681 -25.330 1.00 91.75 177 HIS A N 1
ATOM 1405 C CA . HIS A 1 177 ? 11.049 4.938 -26.590 1.00 91.75 177 HIS A CA 1
ATOM 1406 C C . HIS A 1 177 ? 12.496 4.517 -26.932 1.00 91.75 177 HIS A C 1
ATOM 1408 O O . HIS A 1 177 ? 12.725 3.520 -27.614 1.00 91.75 177 HIS A O 1
ATOM 1414 N N . ARG A 1 178 ? 13.501 5.256 -26.441 1.00 92.88 178 ARG A N 1
ATOM 1415 C CA . ARG A 1 178 ? 14.929 4.960 -26.658 1.00 92.88 178 ARG A CA 1
ATOM 1416 C C . ARG A 1 178 ? 15.514 3.952 -25.659 1.00 92.88 178 ARG A C 1
ATOM 1418 O O . ARG A 1 178 ? 16.618 3.469 -25.899 1.00 92.88 178 ARG A O 1
ATOM 1425 N N . CYS A 1 179 ? 14.819 3.644 -24.563 1.00 94.06 179 CYS A N 1
ATOM 1426 C CA . CYS A 1 179 ? 15.330 2.788 -23.486 1.00 94.06 179 CYS A CA 1
ATOM 1427 C C . CYS A 1 179 ? 14.318 1.787 -22.905 1.00 94.06 179 CYS A C 1
ATOM 1429 O O . CYS A 1 179 ? 14.628 1.145 -21.897 1.00 94.06 179 CYS A O 1
ATOM 1431 N N . MET A 1 180 ? 13.155 1.619 -23.535 1.00 94.50 180 MET A N 1
ATOM 1432 C CA . MET A 1 180 ? 12.142 0.630 -23.186 1.00 94.50 180 MET A CA 1
ATOM 1433 C C . MET A 1 180 ? 11.598 -0.086 -24.433 1.00 94.50 180 MET A C 1
ATOM 1435 O O . MET A 1 180 ? 11.386 0.539 -25.473 1.00 94.50 180 MET A O 1
ATOM 1439 N N . ASP A 1 181 ? 11.310 -1.384 -24.302 1.00 93.94 181 ASP A N 1
ATOM 1440 C CA . ASP A 1 181 ? 10.480 -2.129 -25.258 1.00 93.94 181 ASP A CA 1
ATOM 1441 C C . ASP A 1 181 ? 8.987 -1.871 -24.993 1.00 93.94 181 ASP A C 1
ATOM 1443 O O . ASP A 1 181 ? 8.417 -2.356 -24.014 1.00 93.94 181 ASP A O 1
ATOM 1447 N N . ASP A 1 182 ? 8.357 -1.090 -25.866 1.00 92.50 182 ASP A N 1
ATOM 1448 C CA . ASP A 1 182 ? 6.940 -0.726 -25.806 1.00 92.50 182 ASP A CA 1
ATOM 1449 C C . ASP A 1 182 ? 6.033 -1.647 -26.644 1.00 92.50 182 ASP A C 1
ATOM 1451 O O . ASP A 1 182 ? 4.808 -1.542 -26.553 1.00 92.50 182 ASP A O 1
ATOM 1455 N N . VAL A 1 183 ? 6.605 -2.535 -27.468 1.00 92.56 183 VAL A N 1
ATOM 1456 C CA . VAL A 1 183 ? 5.858 -3.386 -28.411 1.00 92.56 183 VAL A CA 1
ATO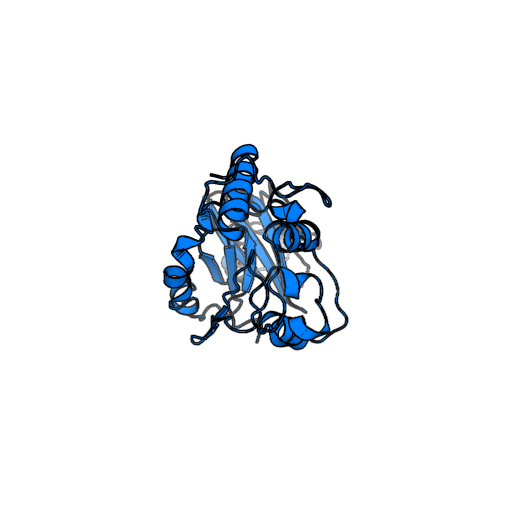M 1457 C C . VAL A 1 183 ? 5.682 -4.793 -27.858 1.00 92.56 183 VAL A C 1
ATOM 1459 O O . VAL A 1 183 ? 4.582 -5.344 -27.907 1.00 92.56 183 VAL A O 1
ATOM 1462 N N . TYR A 1 184 ? 6.750 -5.384 -27.323 1.00 92.31 184 TYR A N 1
ATOM 1463 C CA . TYR A 1 184 ? 6.740 -6.734 -26.766 1.00 92.31 184 TYR A CA 1
ATOM 1464 C C . TYR A 1 184 ? 6.645 -6.690 -25.237 1.00 92.31 184 TYR A C 1
ATOM 1466 O O . TYR A 1 184 ? 7.505 -7.210 -24.530 1.00 92.31 184 TYR A O 1
ATOM 1474 N N . ALA A 1 185 ? 5.568 -6.078 -24.738 1.00 89.25 185 ALA A N 1
ATOM 1475 C CA . ALA A 1 185 ? 5.252 -5.966 -23.316 1.00 89.25 185 ALA A CA 1
ATOM 1476 C C . ALA A 1 185 ? 4.128 -6.951 -22.935 1.00 89.25 185 ALA A C 1
ATOM 1478 O O . ALA A 1 185 ? 2.946 -6.612 -23.067 1.00 89.25 185 ALA A O 1
ATOM 1479 N N . PRO A 1 186 ? 4.443 -8.203 -22.543 1.00 92.12 186 PRO A N 1
ATOM 1480 C CA . PRO A 1 186 ? 3.418 -9.196 -22.263 1.00 92.12 186 PRO A CA 1
ATOM 1481 C C . PRO A 1 186 ? 2.594 -8.814 -21.033 1.00 92.12 186 PRO A C 1
ATOM 1483 O O . PRO A 1 186 ? 3.089 -8.236 -20.062 1.00 92.12 186 PRO A O 1
ATOM 1486 N N . GLN A 1 187 ? 1.319 -9.191 -21.084 1.00 93.00 187 GLN A N 1
ATOM 1487 C CA . GLN A 1 187 ? 0.374 -9.012 -19.995 1.00 93.00 187 GLN A CA 1
ATOM 1488 C C . GLN A 1 187 ? -0.250 -10.346 -19.623 1.00 93.00 187 GLN A C 1
ATOM 1490 O O . GLN A 1 187 ? -0.675 -11.111 -20.490 1.00 93.00 187 GLN A O 1
ATOM 1495 N N . THR A 1 188 ? -0.329 -10.598 -18.323 1.00 94.88 188 THR A N 1
ATOM 1496 C CA . THR A 1 188 ? -1.066 -11.724 -17.753 1.00 94.88 188 THR A CA 1
ATOM 1497 C C . THR A 1 188 ? -2.201 -11.161 -16.919 1.00 94.88 188 THR A C 1
ATOM 1499 O O . THR A 1 188 ? -1.977 -10.313 -16.059 1.00 94.88 188 THR A O 1
ATOM 1502 N N . ILE A 1 189 ? -3.424 -11.606 -17.197 1.00 94.56 189 ILE A N 1
ATOM 1503 C CA . ILE A 1 189 ? -4.627 -11.207 -16.467 1.00 94.56 189 ILE A CA 1
ATOM 1504 C C . ILE A 1 189 ? -5.240 -12.478 -15.898 1.00 94.56 189 ILE A C 1
ATOM 1506 O O . ILE A 1 189 ? -5.550 -13.404 -16.651 1.00 94.56 189 ILE A O 1
ATOM 1510 N N . TRP A 1 190 ? -5.402 -12.508 -14.580 1.00 94.06 190 TRP A N 1
ATOM 1511 C CA . TRP A 1 190 ? -6.123 -13.561 -13.879 1.00 94.06 190 TRP A CA 1
ATOM 1512 C C . TRP A 1 190 ? -7.586 -13.123 -13.705 1.00 94.06 190 TRP A C 1
ATOM 1514 O O . TRP A 1 190 ? -8.226 -12.725 -14.680 1.00 94.06 190 TRP A O 1
ATOM 1524 N N . GLY A 1 191 ? -8.157 -13.196 -12.507 1.00 94.19 191 GLY A N 1
ATOM 1525 C CA . GLY A 1 191 ? -9.503 -12.707 -12.211 1.00 94.19 191 GLY A CA 1
ATOM 1526 C C . GLY A 1 191 ? -9.501 -11.338 -11.536 1.00 94.19 191 GLY A C 1
ATOM 1527 O O . GLY A 1 191 ? -10.184 -10.412 -11.977 1.00 94.19 191 GLY A O 1
ATOM 1528 N N . HIS A 1 192 ? -8.741 -11.215 -10.454 1.00 94.69 192 HIS A N 1
ATOM 1529 C CA . HIS A 1 192 ? -8.650 -10.040 -9.592 1.00 94.69 192 HIS A CA 1
ATOM 1530 C C . HIS A 1 192 ? -7.308 -9.317 -9.720 1.00 94.69 192 HIS A C 1
ATOM 1532 O O . HIS A 1 192 ? -7.227 -8.126 -9.405 1.00 94.69 192 HIS A O 1
ATOM 1538 N N . THR A 1 193 ? -6.270 -10.023 -10.168 1.00 95.00 193 THR A N 1
ATOM 1539 C CA . THR A 1 193 ? -4.924 -9.483 -10.360 1.00 95.00 193 THR A CA 1
ATOM 1540 C C . THR A 1 193 ? -4.482 -9.538 -11.819 1.00 95.00 193 THR A C 1
ATOM 1542 O O . THR A 1 193 ? -5.053 -10.227 -12.668 1.00 95.00 193 THR A O 1
ATOM 1545 N N . GLY A 1 194 ? -3.441 -8.766 -12.123 1.00 93.69 194 GLY A N 1
ATOM 1546 C CA . GLY A 1 194 ? -2.778 -8.772 -13.415 1.00 93.69 194 GLY A CA 1
ATOM 1547 C C . GLY A 1 194 ? -1.335 -8.309 -13.281 1.00 93.69 194 GLY A C 1
ATOM 1548 O O . GLY A 1 194 ? -0.975 -7.629 -12.319 1.00 93.69 194 GLY A O 1
ATOM 1549 N N . LYS A 1 195 ? -0.515 -8.687 -14.256 1.00 93.19 195 LYS A N 1
ATOM 1550 C CA . LYS A 1 195 ? 0.881 -8.280 -14.395 1.00 93.19 195 LYS A CA 1
ATOM 1551 C C . LYS A 1 195 ? 1.100 -7.764 -15.810 1.00 93.19 195 LYS A C 1
ATOM 1553 O O . LYS A 1 195 ? 0.652 -8.391 -16.767 1.00 93.19 195 LYS A O 1
ATOM 1558 N N . SER A 1 196 ? 1.836 -6.665 -15.930 1.00 92.25 196 SER A N 1
ATOM 1559 C CA . SER A 1 196 ? 2.409 -6.194 -17.189 1.00 92.25 196 SER A CA 1
ATOM 1560 C C . SER A 1 196 ? 3.925 -6.161 -17.040 1.00 92.25 196 SER A C 1
ATOM 1562 O O . SER A 1 196 ? 4.421 -5.692 -16.018 1.00 92.25 196 SER A O 1
ATOM 1564 N N . GLU A 1 197 ? 4.651 -6.675 -18.027 1.00 91.38 197 GLU A N 1
ATOM 1565 C CA . GLU A 1 197 ? 6.116 -6.710 -18.006 1.00 91.38 197 GLU A CA 1
ATOM 1566 C C . GLU A 1 197 ? 6.673 -5.811 -19.104 1.00 91.38 197 GLU A C 1
ATOM 1568 O O . GLU A 1 197 ? 6.317 -5.951 -20.272 1.00 91.38 197 GLU A O 1
ATOM 1573 N N . GLN A 1 198 ? 7.565 -4.894 -18.731 1.00 90.81 198 GLN A N 1
ATOM 1574 C CA . GLN A 1 198 ? 8.268 -4.017 -19.662 1.00 90.81 198 GLN A CA 1
ATOM 1575 C C . GLN A 1 198 ? 9.770 -4.133 -19.448 1.00 90.81 198 GLN A C 1
ATOM 1577 O O . GLN A 1 198 ? 10.268 -3.992 -18.328 1.00 90.81 198 GLN A O 1
ATOM 1582 N N . ARG A 1 199 ? 10.508 -4.367 -20.535 1.00 92.25 199 ARG A N 1
ATOM 1583 C CA . ARG A 1 199 ? 11.968 -4.420 -20.492 1.00 92.25 199 ARG A CA 1
ATOM 1584 C C . ARG A 1 199 ? 12.538 -3.022 -20.685 1.00 92.25 199 ARG A C 1
ATOM 1586 O O . ARG A 1 199 ? 12.293 -2.386 -21.705 1.00 92.25 199 ARG A O 1
ATOM 1593 N N . TYR A 1 200 ? 13.331 -2.584 -19.717 1.00 93.81 200 TYR A N 1
ATOM 1594 C CA . TYR A 1 200 ? 14.147 -1.377 -19.809 1.00 93.81 200 TYR A CA 1
ATOM 1595 C C . TYR A 1 200 ? 15.582 -1.713 -20.224 1.00 93.81 200 TYR A C 1
ATOM 1597 O O . TYR A 1 200 ? 16.013 -2.858 -20.113 1.00 93.81 200 TYR A O 1
ATOM 1605 N N . GLY A 1 201 ? 16.331 -0.709 -20.682 1.00 93.69 201 GLY A N 1
ATOM 1606 C CA . GLY A 1 201 ? 17.709 -0.869 -21.154 1.00 93.69 201 GLY A CA 1
ATOM 1607 C C . GLY A 1 201 ? 17.809 -1.433 -22.573 1.00 93.69 201 GLY A C 1
ATOM 1608 O O . GLY A 1 201 ? 18.872 -1.897 -22.978 1.00 93.69 201 GLY A O 1
ATOM 1609 N N . VAL A 1 202 ? 16.714 -1.381 -23.331 1.00 94.62 202 VAL A N 1
ATOM 1610 C CA . VAL A 1 202 ? 16.634 -1.759 -24.748 1.00 94.62 202 VAL A CA 1
ATOM 1611 C C . VAL A 1 202 ? 15.872 -0.681 -25.512 1.00 94.62 202 VAL A C 1
ATOM 1613 O O . VAL A 1 202 ? 14.997 -0.042 -24.946 1.00 94.62 202 VAL A O 1
ATOM 1616 N N . ALA A 1 203 ? 16.200 -0.443 -26.778 1.00 94.25 203 ALA A N 1
ATOM 1617 C CA . ALA A 1 203 ? 15.444 0.500 -27.601 1.00 94.25 203 ALA A CA 1
ATOM 1618 C C . ALA A 1 203 ? 14.118 -0.118 -28.069 1.00 94.25 203 ALA A C 1
ATOM 1620 O O . ALA A 1 203 ? 14.047 -1.332 -28.280 1.00 94.25 203 ALA A O 1
ATOM 1621 N N . SER A 1 204 ? 13.108 0.720 -28.308 1.00 94.25 204 SER A N 1
ATOM 1622 C CA . SER A 1 204 ? 11.860 0.277 -28.924 1.00 94.25 204 SER A CA 1
ATOM 1623 C C . SER A 1 204 ? 12.114 -0.450 -30.252 1.00 94.25 204 SER A C 1
ATOM 1625 O O . SER A 1 204 ? 12.872 0.055 -31.094 1.00 94.25 204 SER A O 1
ATOM 1627 N N . PRO A 1 205 ? 11.405 -1.563 -30.521 1.00 92.88 205 PRO A N 1
ATOM 1628 C CA . PRO A 1 205 ? 11.432 -2.240 -31.816 1.00 92.88 205 PRO A CA 1
ATOM 1629 C C . PRO A 1 205 ? 10.981 -1.377 -33.006 1.00 92.88 205 PRO A C 1
ATOM 1631 O O . PRO A 1 205 ? 11.200 -1.766 -34.154 1.00 92.88 205 PRO A O 1
ATOM 1634 N N . GLN A 1 206 ? 10.333 -0.230 -32.771 1.00 90.12 206 GLN A N 1
ATOM 1635 C CA . GLN A 1 206 ? 9.893 0.674 -33.839 1.00 90.12 206 GLN A CA 1
ATOM 1636 C C . GLN A 1 206 ? 10.976 1.657 -34.297 1.00 90.12 206 GLN A C 1
ATOM 1638 O O . GLN A 1 206 ? 10.831 2.284 -35.355 1.00 90.12 206 GLN A O 1
ATOM 1643 N N . ILE A 1 207 ? 12.068 1.803 -33.540 1.00 91.50 207 ILE A N 1
ATOM 1644 C CA . ILE A 1 207 ? 13.195 2.639 -33.954 1.00 91.50 207 ILE A CA 1
ATOM 1645 C C . ILE A 1 207 ? 13.931 1.934 -35.099 1.00 91.50 207 ILE A C 1
ATOM 1647 O O . ILE A 1 207 ? 14.475 0.845 -34.945 1.00 91.50 207 ILE A O 1
ATOM 1651 N N . LYS A 1 208 ? 13.943 2.575 -36.275 1.00 90.00 208 LYS A N 1
ATOM 1652 C CA . LYS A 1 208 ? 14.551 2.018 -37.496 1.00 90.00 208 LYS A CA 1
ATOM 1653 C C . LYS A 1 208 ? 16.074 1.976 -37.437 1.00 90.00 208 LYS A C 1
ATOM 1655 O O . LYS A 1 208 ? 16.675 1.024 -37.928 1.00 90.00 208 LYS A O 1
ATOM 1660 N N . ASP A 1 209 ? 16.672 3.023 -36.881 1.00 92.12 209 ASP A N 1
ATOM 1661 C CA . ASP A 1 209 ? 18.119 3.162 -36.787 1.00 92.12 209 ASP A CA 1
ATOM 1662 C C . ASP A 1 209 ? 18.591 2.588 -35.453 1.00 92.12 209 ASP A C 1
ATOM 1664 O O . ASP A 1 209 ? 18.149 3.021 -34.390 1.00 92.12 209 ASP A O 1
ATOM 1668 N N . ALA A 1 210 ? 19.485 1.601 -35.501 1.00 90.75 210 ALA A N 1
ATOM 1669 C CA . ALA A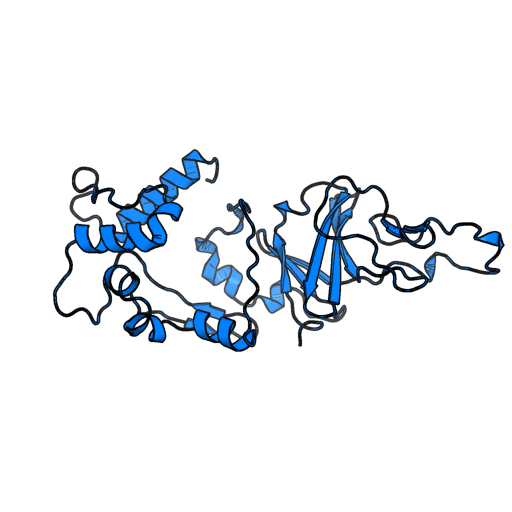 1 210 ? 20.002 0.976 -34.291 1.00 90.75 210 ALA A CA 1
ATOM 1670 C C . ALA A 1 210 ? 20.681 2.021 -33.392 1.00 90.75 210 ALA A C 1
ATOM 1672 O O . ALA A 1 210 ? 21.622 2.695 -33.817 1.00 90.75 210 ALA A O 1
ATOM 1673 N N . LEU A 1 211 ? 20.210 2.127 -32.148 1.00 93.81 211 LEU A N 1
ATOM 1674 C CA . LEU A 1 211 ? 20.834 2.974 -31.138 1.00 93.81 211 LEU A CA 1
ATOM 1675 C C . LEU A 1 211 ? 22.085 2.300 -30.580 1.00 93.81 211 LEU A C 1
ATOM 1677 O O . LEU A 1 211 ? 22.140 1.083 -30.394 1.00 93.81 211 LEU A O 1
ATOM 1681 N N . THR A 1 212 ? 23.088 3.111 -30.276 1.00 94.62 212 THR A N 1
ATOM 1682 C CA . THR A 1 212 ? 24.270 2.667 -29.541 1.00 94.62 212 THR A CA 1
ATOM 1683 C C . THR A 1 212 ? 23.940 2.414 -28.067 1.00 94.62 212 THR A C 1
ATOM 1685 O O . THR A 1 212 ? 23.001 2.987 -27.513 1.00 94.62 212 THR A O 1
ATOM 1688 N N . ASN A 1 213 ? 24.766 1.613 -27.386 1.00 94.62 213 ASN A N 1
ATOM 1689 C CA . ASN A 1 213 ? 24.621 1.381 -25.944 1.00 94.62 213 ASN A CA 1
ATOM 1690 C C . ASN A 1 213 ? 24.634 2.686 -25.132 1.00 94.62 213 ASN A C 1
ATOM 1692 O O . ASN A 1 213 ? 23.888 2.810 -24.165 1.00 94.62 213 ASN A O 1
ATOM 1696 N N . ALA A 1 214 ? 25.452 3.661 -25.545 1.00 94.75 214 ALA A N 1
ATOM 1697 C CA . ALA A 1 214 ? 25.516 4.972 -24.909 1.00 94.75 214 ALA A CA 1
ATOM 1698 C C . ALA A 1 214 ? 24.195 5.740 -25.048 1.00 94.75 214 ALA A C 1
ATOM 1700 O O . ALA A 1 214 ? 23.713 6.300 -24.074 1.00 94.75 214 ALA A O 1
ATOM 1701 N N . GLU A 1 215 ? 23.559 5.699 -26.218 1.00 94.75 215 GLU A N 1
ATOM 1702 C CA . GLU A 1 215 ? 22.278 6.377 -26.437 1.00 94.75 215 GLU A CA 1
ATOM 1703 C C . GLU A 1 215 ? 21.119 5.757 -25.650 1.00 94.75 215 GLU A C 1
ATOM 1705 O O . GLU A 1 215 ? 20.247 6.485 -25.175 1.00 94.75 215 GLU A O 1
ATOM 1710 N N . ILE A 1 216 ? 21.095 4.426 -25.521 1.00 95.56 216 ILE A N 1
ATOM 1711 C CA . ILE A 1 216 ? 20.101 3.713 -24.703 1.00 95.56 216 ILE A CA 1
ATOM 1712 C C . ILE A 1 216 ? 20.318 4.042 -23.222 1.00 95.56 216 ILE A C 1
ATOM 1714 O O . ILE A 1 216 ? 19.368 4.332 -22.494 1.00 95.56 216 ILE A O 1
ATOM 1718 N N . TRP A 1 217 ? 21.578 4.022 -22.784 1.00 95.56 217 TRP A N 1
ATOM 1719 C CA . TRP A 1 217 ? 21.976 4.375 -21.428 1.00 95.56 217 TRP A CA 1
ATOM 1720 C C . TRP A 1 217 ? 21.590 5.812 -21.071 1.00 95.56 217 TRP A C 1
ATOM 1722 O O . TRP A 1 217 ? 20.959 6.020 -20.039 1.00 95.56 217 TRP A O 1
ATOM 1732 N N . ASP A 1 218 ? 21.902 6.786 -21.927 1.00 95.06 218 ASP A N 1
ATOM 1733 C CA . ASP A 1 218 ? 21.590 8.198 -21.690 1.00 95.06 218 ASP A CA 1
ATOM 1734 C C . ASP A 1 218 ? 20.075 8.414 -21.545 1.00 95.06 218 ASP A C 1
ATOM 1736 O O . ASP A 1 218 ? 19.625 9.113 -20.633 1.00 95.06 218 ASP A O 1
ATOM 1740 N N . ALA A 1 219 ? 19.275 7.751 -22.387 1.00 94.50 219 ALA A N 1
ATOM 1741 C CA . ALA A 1 219 ? 17.818 7.786 -22.297 1.00 94.50 219 ALA A CA 1
ATOM 1742 C C . ALA A 1 219 ? 17.290 7.152 -20.996 1.00 94.50 219 ALA A C 1
ATOM 1744 O O . ALA A 1 219 ? 16.390 7.701 -20.355 1.00 94.50 219 ALA A O 1
ATOM 1745 N N . TYR A 1 220 ? 17.862 6.023 -20.561 1.00 95.38 220 TYR A N 1
ATOM 1746 C CA . TYR A 1 220 ? 17.508 5.416 -19.276 1.00 95.38 220 TYR A CA 1
ATOM 1747 C C . TYR A 1 220 ? 17.914 6.304 -18.095 1.00 95.38 220 TYR A C 1
ATOM 1749 O O . TYR A 1 220 ? 17.143 6.486 -17.162 1.00 95.38 220 TYR A O 1
ATOM 1757 N N . VAL A 1 221 ? 19.109 6.893 -18.118 1.00 95.19 221 VAL A N 1
ATOM 1758 C CA . VAL A 1 221 ? 19.603 7.753 -17.037 1.00 95.19 221 VAL A CA 1
ATOM 1759 C C . VAL A 1 221 ? 18.753 9.017 -16.891 1.00 95.19 221 VAL A C 1
ATOM 1761 O O . VAL A 1 221 ? 18.428 9.390 -15.766 1.00 95.19 221 VAL A O 1
ATOM 1764 N N . SER A 1 222 ? 18.350 9.645 -17.998 1.00 92.56 222 SER A N 1
ATOM 1765 C CA . SER A 1 222 ? 17.494 10.842 -17.969 1.00 92.56 222 SER A CA 1
ATOM 1766 C C . SER A 1 222 ? 16.107 10.557 -17.370 1.00 92.56 222 SER A C 1
ATOM 1768 O O . SER A 1 222 ? 15.555 11.386 -16.651 1.00 92.56 222 SER A O 1
ATOM 1770 N N . THR A 1 223 ? 15.563 9.357 -17.593 1.00 90.12 223 THR A N 1
ATOM 1771 C CA . THR A 1 223 ? 14.207 8.984 -17.148 1.00 90.12 223 THR A CA 1
ATOM 1772 C C . THR A 1 223 ? 14.173 8.293 -15.785 1.00 90.12 223 THR A C 1
ATOM 1774 O O . THR A 1 223 ? 13.308 8.584 -14.965 1.00 90.12 223 THR A O 1
ATOM 1777 N N . GLN A 1 224 ? 15.117 7.386 -15.534 1.00 92.62 224 GLN A N 1
ATOM 1778 C CA . GLN A 1 224 ? 15.122 6.442 -14.413 1.00 92.62 224 GLN A CA 1
ATOM 1779 C C . GLN A 1 224 ? 16.456 6.413 -13.643 1.00 92.62 224 GLN A C 1
ATOM 1781 O O . GLN A 1 224 ? 16.611 5.627 -12.707 1.00 92.62 224 GLN A O 1
ATOM 1786 N N . GLY A 1 225 ? 17.436 7.262 -13.981 1.00 91.44 225 GLY A N 1
ATOM 1787 C CA . GLY A 1 225 ? 18.785 7.228 -13.392 1.00 91.44 225 GLY A CA 1
ATOM 1788 C C . GLY A 1 225 ? 18.811 7.339 -11.867 1.00 91.44 225 GLY A C 1
ATOM 1789 O O . GLY A 1 225 ? 19.599 6.659 -11.204 1.00 91.44 225 GLY A O 1
ATOM 1790 N N . MET A 1 226 ? 17.877 8.102 -11.293 1.00 88.50 226 MET A N 1
ATOM 1791 C CA . MET A 1 226 ? 17.727 8.251 -9.842 1.00 88.50 226 MET A CA 1
ATOM 1792 C C . MET A 1 226 ? 17.434 6.928 -9.120 1.00 88.50 226 MET A C 1
ATOM 1794 O O . MET A 1 226 ? 17.862 6.768 -7.977 1.00 88.50 226 MET A O 1
ATOM 1798 N N . LEU A 1 227 ? 16.770 5.966 -9.777 1.00 84.94 227 LEU A N 1
ATOM 1799 C CA . LEU A 1 227 ? 16.485 4.643 -9.205 1.00 84.94 227 LEU A CA 1
ATOM 1800 C C . LEU A 1 227 ? 17.756 3.815 -8.971 1.00 84.94 227 LEU A C 1
ATOM 1802 O O . LEU A 1 227 ? 17.767 2.935 -8.115 1.00 84.94 227 LEU A O 1
ATOM 1806 N N . MET A 1 228 ? 18.834 4.120 -9.697 1.00 90.50 228 MET A N 1
ATOM 1807 C CA . MET A 1 228 ? 20.138 3.463 -9.578 1.00 90.50 228 MET A CA 1
ATOM 1808 C C . MET A 1 228 ? 21.244 4.404 -9.080 1.00 90.50 228 MET A C 1
ATOM 1810 O O . MET A 1 228 ? 22.425 4.078 -9.186 1.00 90.50 228 MET A O 1
ATOM 1814 N N . GLY A 1 229 ? 20.886 5.585 -8.563 1.00 89.19 229 GLY A N 1
ATOM 1815 C CA . GLY A 1 229 ? 21.859 6.538 -8.020 1.00 89.19 229 GLY A CA 1
ATOM 1816 C C . GLY A 1 229 ? 22.722 7.257 -9.034 1.00 89.19 229 GLY A C 1
ATOM 1817 O O . GLY A 1 229 ? 23.772 7.789 -8.675 1.00 89.19 229 GLY A O 1
ATOM 1818 N N . VAL A 1 230 ? 22.316 7.246 -10.295 1.00 92.69 230 VAL A N 1
ATOM 1819 C CA . VAL A 1 230 ? 23.091 7.801 -11.393 1.00 92.69 230 VAL A CA 1
ATOM 1820 C C . VAL A 1 230 ? 22.497 9.149 -11.772 1.00 92.69 230 VAL A C 1
ATOM 1822 O O . VAL A 1 230 ? 21.323 9.247 -12.121 1.00 92.69 230 VAL A O 1
ATOM 1825 N N . ALA A 1 231 ? 23.321 10.193 -11.694 1.00 93.69 231 ALA A N 1
ATOM 1826 C CA . ALA A 1 231 ? 22.919 11.535 -12.086 1.00 93.69 231 ALA A CA 1
ATOM 1827 C C . ALA A 1 231 ? 22.765 11.643 -13.608 1.00 93.69 231 ALA A C 1
ATOM 1829 O O . ALA A 1 231 ? 23.514 11.014 -14.365 1.00 93.69 231 ALA A O 1
ATOM 1830 N N . GLU A 1 232 ? 21.837 12.492 -14.045 1.00 92.44 232 GLU A N 1
ATOM 1831 C CA . GLU A 1 232 ? 21.666 12.817 -15.459 1.00 92.44 232 GLU A CA 1
ATOM 1832 C C . GLU A 1 232 ? 22.991 13.273 -16.098 1.00 92.44 232 GLU A C 1
ATOM 1834 O O . GLU A 1 232 ? 23.762 14.022 -15.495 1.00 92.44 232 GLU A O 1
ATOM 1839 N N . GLY A 1 233 ? 23.281 12.782 -17.308 1.00 91.19 233 GLY A N 1
ATOM 1840 C CA . GLY A 1 233 ? 24.527 13.065 -18.032 1.00 91.19 233 GLY A CA 1
ATOM 1841 C C . GLY A 1 233 ? 25.733 12.211 -17.622 1.00 91.19 233 GLY A C 1
ATOM 1842 O O . GLY A 1 233 ? 26.822 12.402 -18.164 1.00 91.19 233 GLY A O 1
ATOM 1843 N N . THR A 1 234 ? 25.573 11.260 -16.694 1.00 94.81 234 THR A N 1
ATOM 1844 C CA . THR A 1 234 ? 26.621 10.267 -16.411 1.00 94.81 234 THR A CA 1
ATOM 1845 C C . THR A 1 234 ? 26.820 9.370 -17.638 1.00 94.81 234 THR A C 1
ATOM 1847 O O . THR A 1 234 ? 25.853 8.734 -18.055 1.00 94.81 234 THR A O 1
ATOM 1850 N N . PRO A 1 235 ? 28.037 9.260 -18.203 1.00 94.31 235 PRO A N 1
ATOM 1851 C CA . PRO A 1 235 ? 28.266 8.501 -19.430 1.00 94.31 235 PRO A CA 1
ATOM 1852 C C . PRO A 1 235 ? 28.163 6.987 -19.215 1.00 94.31 235 PRO A C 1
ATOM 1854 O O . PRO A 1 235 ? 28.402 6.480 -18.115 1.00 94.31 235 PRO A O 1
ATOM 1857 N N . TYR A 1 236 ? 27.872 6.258 -20.295 1.00 94.62 236 TYR A N 1
ATOM 1858 C CA . TYR A 1 236 ? 27.871 4.795 -20.285 1.00 94.62 236 TYR A CA 1
ATOM 1859 C C . TYR A 1 236 ? 29.259 4.246 -19.895 1.00 94.62 236 TYR A C 1
ATOM 1861 O O . TYR A 1 236 ? 30.261 4.616 -20.517 1.00 94.62 236 TYR A O 1
ATOM 1869 N N . PRO A 1 237 ? 29.349 3.355 -18.889 1.00 91.94 237 PRO A N 1
ATOM 1870 C CA . PRO A 1 237 ? 30.616 2.875 -18.334 1.00 91.94 237 PRO A CA 1
ATOM 1871 C C . PRO A 1 237 ? 31.227 1.747 -19.184 1.00 91.94 237 PRO A C 1
ATOM 1873 O O . PRO A 1 237 ? 31.337 0.602 -18.742 1.00 91.94 237 PRO A O 1
ATOM 1876 N N . ALA A 1 238 ? 31.598 2.059 -20.426 1.00 86.06 238 ALA A N 1
ATOM 1877 C CA . ALA A 1 238 ? 32.080 1.077 -21.403 1.00 86.06 238 ALA A CA 1
ATOM 1878 C C . ALA A 1 238 ? 33.351 0.325 -20.961 1.00 86.06 238 ALA A C 1
ATOM 1880 O O . ALA A 1 238 ? 33.583 -0.797 -21.394 1.00 86.06 238 ALA A O 1
ATOM 1881 N N . ASP A 1 239 ? 34.169 0.933 -20.104 1.00 85.62 239 ASP A N 1
ATOM 1882 C CA . ASP A 1 239 ? 35.394 0.362 -19.537 1.00 85.62 239 ASP A CA 1
ATOM 1883 C C . ASP A 1 239 ? 35.136 -0.641 -18.399 1.00 85.62 239 ASP A C 1
ATOM 1885 O O . ASP A 1 239 ? 35.997 -1.468 -18.098 1.00 85.62 239 ASP A O 1
ATOM 1889 N N . GLN A 1 240 ? 33.960 -0.573 -17.770 1.00 80.50 240 GLN A N 1
ATOM 1890 C CA . GLN A 1 240 ? 33.553 -1.439 -16.656 1.00 80.50 240 GLN A CA 1
ATOM 1891 C C . GLN A 1 240 ? 32.595 -2.550 -17.104 1.00 80.50 240 GLN A C 1
ATOM 1893 O O . GLN A 1 240 ? 32.433 -3.541 -16.391 1.00 80.50 240 GLN A O 1
ATOM 1898 N N . ALA A 1 241 ? 31.959 -2.393 -18.268 1.00 81.88 241 ALA A N 1
ATOM 1899 C CA . ALA A 1 241 ? 31.071 -3.393 -18.844 1.00 81.88 241 ALA A CA 1
ATOM 1900 C C . ALA A 1 241 ? 31.862 -4.602 -19.372 1.00 81.88 241 ALA A C 1
ATOM 1902 O O . ALA A 1 241 ? 32.929 -4.459 -19.976 1.00 81.88 241 ALA A O 1
ATOM 1903 N N . ARG A 1 242 ? 31.336 -5.819 -19.173 1.00 86.94 242 ARG A N 1
ATOM 1904 C CA . ARG A 1 242 ? 31.918 -7.019 -19.805 1.00 86.94 242 ARG A CA 1
ATOM 1905 C C . ARG A 1 242 ? 31.713 -6.940 -21.333 1.00 86.94 242 ARG A C 1
ATOM 1907 O O . ARG A 1 242 ? 30.719 -6.358 -21.757 1.00 86.94 242 ARG A O 1
ATOM 1914 N N . PRO A 1 243 ? 32.580 -7.556 -22.164 1.00 76.88 243 PRO A N 1
ATOM 1915 C CA . PRO A 1 243 ? 32.528 -7.422 -23.628 1.00 76.88 243 PRO A CA 1
ATOM 1916 C C . PRO A 1 243 ? 31.173 -7.728 -24.292 1.00 76.88 243 PRO A C 1
ATOM 1918 O O . PRO A 1 243 ? 30.857 -7.109 -25.302 1.00 76.88 243 PRO A O 1
ATOM 1921 N N . ASP A 1 244 ? 30.370 -8.621 -23.705 1.00 85.44 244 ASP A N 1
ATOM 1922 C CA . ASP A 1 244 ? 29.040 -9.014 -24.203 1.00 85.44 244 ASP A CA 1
ATOM 1923 C C . ASP A 1 244 ? 27.896 -8.580 -23.267 1.00 85.44 244 ASP A C 1
ATOM 1925 O O . ASP A 1 244 ? 26.771 -9.062 -23.382 1.00 85.44 244 ASP A O 1
ATOM 1929 N N . GLN A 1 245 ? 28.178 -7.698 -22.303 1.00 90.38 245 GLN A N 1
ATOM 1930 C CA . GLN A 1 245 ? 27.181 -7.228 -21.348 1.00 90.38 245 GLN A CA 1
ATOM 1931 C C . GLN A 1 245 ? 26.225 -6.247 -22.024 1.00 90.38 245 GLN A C 1
ATOM 1933 O O . GLN A 1 245 ? 26.631 -5.187 -22.510 1.00 90.38 245 GLN A O 1
ATOM 1938 N N . SER A 1 246 ? 24.941 -6.579 -22.027 1.00 92.81 246 SER A N 1
ATOM 1939 C CA . SER A 1 246 ? 23.907 -5.689 -22.543 1.00 92.81 246 SER A CA 1
ATOM 1940 C C . SER A 1 246 ? 23.653 -4.507 -21.596 1.00 92.81 246 SER A C 1
ATOM 1942 O O . SER A 1 246 ? 24.018 -4.520 -20.417 1.00 92.81 246 SER A O 1
ATOM 1944 N N . VAL A 1 247 ? 23.052 -3.430 -22.111 1.00 94.25 247 VAL A N 1
ATOM 1945 C CA . VAL A 1 247 ? 22.819 -2.200 -21.329 1.00 94.25 247 VAL A CA 1
ATOM 1946 C C . VAL A 1 247 ? 21.896 -2.453 -20.135 1.00 94.25 247 VAL A C 1
ATOM 1948 O O . VAL A 1 247 ? 22.152 -1.938 -19.049 1.00 94.25 247 VAL A O 1
ATOM 1951 N N . ASP A 1 248 ? 20.872 -3.285 -20.299 1.00 93.62 248 ASP A N 1
ATOM 1952 C CA . ASP A 1 248 ? 19.979 -3.711 -19.221 1.00 93.62 248 ASP A CA 1
ATOM 1953 C C . ASP A 1 248 ? 20.702 -4.509 -18.122 1.00 93.62 248 ASP A C 1
ATOM 1955 O O . ASP A 1 248 ? 20.429 -4.298 -16.941 1.00 93.62 248 ASP A O 1
ATOM 1959 N N . GLU A 1 249 ? 21.691 -5.341 -18.465 1.00 93.94 249 GLU A N 1
ATOM 1960 C CA . GLU A 1 249 ? 22.550 -5.998 -17.472 1.00 93.94 249 GLU A CA 1
ATOM 1961 C C . GLU A 1 249 ? 23.413 -4.989 -16.699 1.00 93.94 249 GLU A C 1
ATOM 1963 O O . GLU A 1 249 ? 23.566 -5.124 -15.484 1.00 93.94 249 GLU A O 1
ATOM 1968 N N . VAL A 1 250 ? 23.965 -3.965 -17.369 1.00 94.50 250 VAL A N 1
ATOM 1969 C CA . VAL A 1 250 ? 24.717 -2.882 -16.699 1.00 94.50 250 VAL A CA 1
ATOM 1970 C C . VAL A 1 250 ? 23.809 -2.100 -15.745 1.00 94.50 250 VAL A C 1
ATOM 1972 O O . VAL A 1 250 ? 24.202 -1.809 -14.612 1.00 94.50 250 VAL A O 1
ATOM 1975 N N . ILE A 1 251 ? 22.589 -1.771 -16.181 1.00 94.25 251 ILE A N 1
ATOM 1976 C CA . ILE A 1 251 ? 21.573 -1.096 -15.361 1.00 94.25 251 ILE A CA 1
ATOM 1977 C C . ILE A 1 251 ? 21.222 -1.950 -14.137 1.00 94.25 251 ILE A C 1
ATOM 1979 O O . ILE A 1 251 ? 21.187 -1.434 -13.018 1.00 94.25 251 ILE A O 1
ATOM 1983 N N . ALA A 1 252 ? 21.005 -3.253 -14.322 1.00 91.25 252 ALA A N 1
ATOM 1984 C CA . ALA A 1 252 ? 20.671 -4.169 -13.238 1.00 91.25 252 ALA A CA 1
ATOM 1985 C C . ALA A 1 252 ? 21.810 -4.289 -12.210 1.00 91.25 252 ALA A C 1
ATOM 1987 O O . ALA A 1 252 ? 21.553 -4.225 -11.006 1.00 91.25 252 ALA A O 1
ATOM 1988 N N . ASP A 1 253 ? 23.065 -4.408 -12.661 1.00 91.38 253 ASP A N 1
ATOM 1989 C CA . ASP A 1 253 ? 24.242 -4.450 -11.782 1.00 91.38 253 ASP A CA 1
ATOM 1990 C C . ASP A 1 253 ? 24.371 -3.164 -10.950 1.00 91.38 253 ASP A C 1
ATOM 1992 O O . ASP A 1 253 ? 24.588 -3.227 -9.738 1.00 91.38 253 ASP A O 1
ATOM 1996 N N . ARG A 1 254 ? 24.167 -1.993 -11.567 1.00 91.62 254 ARG A N 1
ATOM 1997 C CA . ARG A 1 254 ? 24.207 -0.704 -10.856 1.00 91.62 254 ARG A CA 1
ATOM 1998 C C . ARG A 1 254 ? 23.051 -0.519 -9.889 1.00 91.62 254 ARG A C 1
ATOM 2000 O O . ARG A 1 254 ? 23.271 -0.034 -8.785 1.00 91.62 254 ARG A O 1
ATOM 2007 N N . THR A 1 255 ? 21.848 -0.933 -10.274 1.00 89.62 255 THR A N 1
ATOM 2008 C CA . THR A 1 255 ? 20.669 -0.876 -9.401 1.00 89.62 255 THR A CA 1
ATOM 2009 C C . THR A 1 255 ? 20.899 -1.711 -8.141 1.00 89.62 255 THR A C 1
ATOM 2011 O O . THR A 1 255 ? 20.685 -1.218 -7.035 1.00 89.62 255 THR A O 1
ATOM 2014 N N . ARG A 1 256 ? 21.432 -2.934 -8.287 1.00 87.00 256 ARG A N 1
ATOM 2015 C CA . ARG A 1 256 ? 21.808 -3.791 -7.150 1.00 87.00 256 ARG A CA 1
ATOM 2016 C C . ARG A 1 256 ? 22.892 -3.162 -6.277 1.00 87.00 256 ARG A C 1
ATOM 2018 O O . ARG A 1 256 ? 22.742 -3.121 -5.062 1.00 87.00 256 ARG A O 1
ATOM 2025 N N . ALA A 1 257 ? 23.959 -2.630 -6.875 1.00 88.88 257 ALA A N 1
ATOM 2026 C CA . ALA A 1 257 ? 25.026 -1.973 -6.117 1.00 88.88 257 ALA A CA 1
ATOM 2027 C C . ALA A 1 257 ? 24.503 -0.767 -5.312 1.00 88.88 257 ALA A C 1
ATOM 2029 O O . ALA A 1 257 ? 24.820 -0.615 -4.134 1.00 88.88 257 ALA A O 1
ATOM 2030 N N . PHE A 1 258 ? 23.646 0.052 -5.924 1.00 88.88 258 PHE A N 1
ATOM 2031 C CA . PHE A 1 258 ? 23.049 1.226 -5.291 1.00 88.88 258 PHE A CA 1
ATOM 2032 C C . PHE A 1 258 ? 22.084 0.879 -4.146 1.00 88.88 258 PHE A C 1
ATOM 2034 O O . PHE A 1 258 ? 22.021 1.606 -3.145 1.00 88.88 258 PHE A O 1
ATOM 2041 N N . ALA A 1 259 ? 21.342 -0.224 -4.284 1.00 81.62 259 ALA A N 1
ATOM 2042 C CA . ALA A 1 259 ? 20.501 -0.779 -3.227 1.00 81.62 259 ALA A CA 1
ATOM 2043 C C . ALA A 1 259 ? 21.350 -1.292 -2.048 1.00 81.62 259 ALA A C 1
ATOM 2045 O O . ALA A 1 259 ? 21.093 -0.911 -0.902 1.00 81.62 259 ALA A O 1
ATOM 2046 N N . ALA A 1 260 ? 22.427 -2.035 -2.330 1.00 84.12 260 ALA A N 1
ATOM 2047 C CA . ALA A 1 260 ? 23.333 -2.573 -1.315 1.00 84.12 260 ALA A CA 1
ATOM 2048 C C . ALA A 1 260 ? 23.985 -1.472 -0.457 1.00 84.12 260 ALA A C 1
ATOM 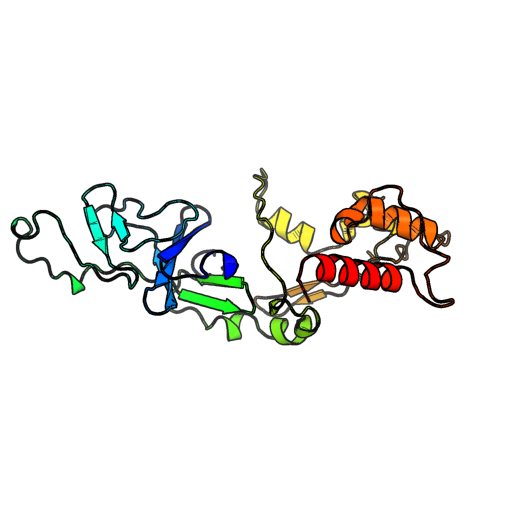2050 O O . ALA A 1 260 ? 24.075 -1.603 0.765 1.00 84.12 260 ALA A O 1
ATOM 2051 N N . GLU A 1 261 ? 24.363 -0.336 -1.056 1.00 86.94 261 GLU A N 1
ATOM 2052 C CA . GLU A 1 261 ? 24.871 0.842 -0.328 1.00 86.94 261 GLU A CA 1
ATOM 2053 C C . GLU A 1 261 ? 23.870 1.415 0.693 1.00 86.94 261 GLU A C 1
ATOM 2055 O O . GLU A 1 261 ? 24.264 2.101 1.638 1.00 86.94 261 GLU A O 1
ATOM 2060 N N . ARG A 1 262 ? 22.573 1.135 0.523 1.00 79.06 262 ARG A N 1
ATOM 2061 C CA . ARG A 1 262 ? 21.483 1.564 1.416 1.00 79.06 262 ARG A CA 1
ATOM 2062 C C . ARG A 1 262 ? 21.061 0.492 2.414 1.00 79.06 262 ARG A C 1
ATOM 2064 O O . ARG A 1 262 ? 20.092 0.701 3.141 1.00 79.06 262 ARG A O 1
ATOM 2071 N N . GLY A 1 263 ? 21.781 -0.628 2.473 1.00 72.44 263 GLY A N 1
ATOM 2072 C CA . GLY A 1 263 ? 21.434 -1.752 3.339 1.00 72.44 263 GLY A CA 1
ATOM 2073 C C . GLY A 1 263 ? 20.175 -2.493 2.887 1.00 72.44 263 GLY A C 1
ATOM 2074 O O . GLY A 1 263 ? 19.510 -3.109 3.718 1.00 72.44 263 GLY A O 1
ATOM 2075 N N . VAL A 1 264 ? 19.840 -2.402 1.597 1.00 66.44 264 VAL A N 1
ATOM 2076 C CA . VAL A 1 264 ? 18.835 -3.241 0.940 1.00 66.44 264 VAL A CA 1
ATOM 2077 C C . VAL A 1 264 ? 19.614 -4.313 0.175 1.00 66.44 264 VAL A C 1
ATOM 2079 O O . VAL A 1 264 ? 20.384 -3.961 -0.716 1.00 66.44 264 VAL A O 1
ATOM 2082 N N . ASP A 1 265 ? 19.492 -5.574 0.595 1.00 53.81 265 ASP A N 1
ATOM 2083 C CA . ASP A 1 265 ? 20.145 -6.739 -0.040 1.00 53.81 265 ASP A CA 1
ATOM 2084 C C . ASP A 1 265 ? 19.455 -7.118 -1.361 1.00 53.81 265 ASP A C 1
ATOM 2086 O O . ASP A 1 265 ? 18.211 -7.267 -1.343 1.00 53.81 265 ASP A O 1
#

pLDDT: mean 93.64, std 5.53, range [53.81, 98.81]

Foldseek 3Di:
DQQFAKDFFDFCLQAVDAQWWAWGDDPPWTKIWYQHPVRDIWIFGQAALPHGAGQDDGTDGDDQWRFGPPQGFIHGRVQQGDDGVPVVVVPDDDSRVGGTHTWDWDDDQGTIITHNPPPHDDPVVLCPCVCVVCVVVVSNLDDCPDDDDDDDPDDPVVVVVVVVALVCCVPPPPLQQLFKARPPWDKDDDPNDIDTHIHGLHHYPPDPDDDDSFSNLLSCCVPPVVLLPHHRPDTDPPVPADPPHGSSNVSVVSNVVSCVVVVRD

Radius of gyration: 23.97 Å; chains: 1; bounding box: 64×33×73 Å

Sequence (265 aa):
MWPRVWQVACTVDHVAEPGDHFEYRCGPYSVLVVRGDDGELRAFQNVCRHRGNTLCSGTASGLRELKCGYHGWTWDLSGELKRVPNRKGFGTLPMSDLPLIAVNVDVWERLVFVNLDTNAMPLADYLEDLPADIAWCRLGDFRCYATMTIDVDANWKTIADGFSETYHIQTLHPELHRCMDDVYAPQTIWGHTGKSEQRYGVASPQIKDALTNAEIWDAYVSTQGMLMGVAEGTPYPADQARPDQSVDEVIADRTRAFAAERGVD